Protein 5N7Z (pdb70)

Structure (mmCIF, N/CA/C/O backbone):
data_5N7Z
#
_entry.id   5N7Z
#
_cell.length_a   104.270
_cell.length_b   104.270
_cell.length_c   88.440
_cell.angle_alpha   90.00
_cell.angle_beta   90.00
_cell.angle_gamma   90.00
#
_symmetry.space_group_name_H-M   'P 43 21 2'
#
loop_
_entity.id
_entity.type
_entity.pdbx_description
1 polymer 'Lipopolysaccharide 1,6-galactosyltransferase'
2 water water
#
loop_
_atom_site.group_PDB
_atom_site.id
_atom_site.type_symbol
_atom_site.label_atom_id
_atom_site.label_alt_id
_atom_site.label_comp_id
_atom_site.label_asym_id
_atom_site.label_entity_id
_atom_site.label_seq_id
_atom_site.pdbx_PDB_ins_code
_atom_site.Cartn_x
_atom_site.Cartn_y
_atom_site.Cartn_z
_atom_site.occupancy
_atom_site.B_iso_or_equiv
_atom_site.auth_seq_id
_atom_site.auth_comp_id
_atom_site.auth_asym_id
_atom_site.auth_atom_id
_atom_site.pdbx_PDB_model_num
ATOM 1 N N . MET A 1 1 ? 104.002 132.140 118.401 1.00 56.50 1 MET A N 1
ATOM 2 C CA . MET A 1 1 ? 105.404 132.458 118.189 1.00 45.00 1 MET A CA 1
ATOM 3 C C . MET A 1 1 ? 106.181 131.172 118.410 1.00 44.87 1 MET A C 1
ATOM 4 O O . MET A 1 1 ? 105.591 130.196 118.906 1.00 41.72 1 MET A O 1
ATOM 6 N N . LYS A 1 2 ? 107.460 131.122 118.009 1.00 37.91 2 LYS A N 1
ATOM 7 C CA . LYS A 1 2 ? 108.127 132.125 117.154 1.00 37.57 2 LYS A CA 1
ATOM 8 C C . LYS A 1 2 ? 108.690 131.419 115.907 1.00 33.36 2 LYS A C 1
ATOM 9 O O . LYS A 1 2 ? 109.227 130.325 116.030 1.00 32.62 2 LYS A O 1
ATOM 15 N N . ILE A 1 3 ? 108.569 132.034 114.731 1.00 35.83 3 ILE A N 1
ATOM 16 C CA . ILE A 1 3 ? 108.935 131.400 113.462 1.00 34.09 3 ILE A CA 1
ATOM 17 C C . ILE A 1 3 ? 110.037 132.208 112.802 1.00 28.64 3 ILE A C 1
ATOM 18 O O . ILE A 1 3 ? 109.863 133.403 112.537 1.00 34.08 3 ILE A O 1
ATOM 23 N N . ALA A 1 4 ? 111.153 131.548 112.491 1.00 30.54 4 ALA A N 1
ATOM 24 C CA . ALA A 1 4 ? 112.233 132.161 111.726 1.00 28.47 4 ALA A CA 1
ATOM 25 C C . ALA A 1 4 ? 112.146 131.737 110.263 1.00 28.78 4 ALA A C 1
ATOM 26 O O . ALA A 1 4 ? 112.108 130.539 109.969 1.00 28.42 4 ALA A O 1
ATOM 28 N N . PHE A 1 5 ? 112.139 132.720 109.360 1.00 26.64 5 PHE A N 1
ATOM 29 C CA . PHE A 1 5 ? 112.175 132.504 107.915 1.00 31.56 5 PHE A CA 1
ATOM 30 C C . PHE A 1 5 ? 113.564 132.879 107.419 1.00 26.58 5 PHE A C 1
ATOM 31 O O . PHE A 1 5 ? 113.947 134.047 107.486 1.00 30.71 5 PHE A O 1
ATOM 39 N N . ILE A 1 6 ? 114.317 131.904 106.904 1.00 21.68 6 ILE A N 1
ATOM 40 C CA . ILE A 1 6 ? 115.719 132.139 106.592 1.00 25.73 6 ILE A CA 1
ATOM 41 C C . ILE A 1 6 ? 116.008 131.735 105.155 1.00 25.60 6 ILE A C 1
ATOM 42 O O . ILE A 1 6 ? 115.357 130.846 104.599 1.00 24.37 6 ILE A O 1
ATOM 47 N N . GLY A 1 7 ? 117.011 132.375 104.563 1.00 25.20 7 GLY A N 1
ATOM 48 C CA . GLY A 1 7 ? 117.365 132.082 103.183 1.00 28.26 7 GLY A CA 1
ATOM 49 C C . GLY A 1 7 ? 118.544 132.916 102.732 1.00 29.73 7 GLY A C 1
ATOM 50 O O . GLY A 1 7 ? 118.939 133.889 103.387 1.00 31.01 7 GLY A O 1
ATOM 51 N N . GLU A 1 8 ? 119.115 132.507 101.597 1.00 28.53 8 GLU A N 1
ATOM 52 C CA . GLU A 1 8 ? 120.135 133.318 100.947 1.00 32.76 8 GLU A CA 1
ATOM 53 C C . GLU A 1 8 ? 119.530 134.642 100.485 1.00 33.83 8 GLU A C 1
ATOM 54 O O . GLU A 1 8 ? 118.324 134.754 100.246 1.00 32.47 8 GLU A O 1
ATOM 60 N N . ALA A 1 9 ? 120.388 135.653 100.358 1.00 31.63 9 ALA A N 1
ATOM 61 C CA . ALA A 1 9 ? 119.928 136.973 99.944 1.00 39.51 9 ALA A CA 1
ATOM 62 C C . ALA A 1 9 ? 119.291 136.909 98.561 1.00 34.60 9 ALA A C 1
ATOM 63 O O . ALA A 1 9 ? 119.775 136.208 97.667 1.00 37.32 9 ALA A O 1
ATOM 65 N N . VAL A 1 10 ? 118.196 137.647 98.394 1.00 39.06 10 VAL A N 1
ATOM 66 C CA . VAL A 1 10 ? 117.432 137.674 97.153 1.00 42.82 10 VAL A CA 1
ATOM 67 C C . VAL A 1 10 ? 117.458 139.097 96.595 1.00 44.57 10 VAL A C 1
ATOM 68 O O . VAL A 1 10 ? 117.886 140.040 97.259 1.00 42.76 10 VAL A O 1
ATOM 72 N N . SER A 1 11 ? 116.971 139.241 95.358 1.00 43.55 11 SER A N 1
ATOM 73 C CA . SER A 1 11 ? 116.954 140.552 94.710 1.00 47.15 11 SER A CA 1
ATOM 74 C C . SER A 1 11 ? 116.152 141.559 95.524 1.00 47.24 11 SER A C 1
ATOM 75 O O . SER A 1 11 ? 116.585 142.699 95.732 1.00 50.43 11 SER A O 1
ATOM 78 N N . GLY A 1 12 ? 114.976 141.157 95.989 1.00 47.66 12 GLY A N 1
ATOM 79 C CA . GLY A 1 12 ? 114.075 142.038 96.695 1.00 49.37 12 GLY A CA 1
ATOM 80 C C . GLY A 1 12 ? 112.830 142.407 95.921 1.00 50.97 12 GLY A C 1
ATOM 81 O O . GLY A 1 12 ? 111.889 142.933 96.529 1.00 49.84 12 GLY A O 1
ATOM 82 N N . PHE A 1 13 ? 112.788 142.157 94.606 1.00 51.21 13 PHE A N 1
ATOM 83 C CA . PHE A 1 13 ? 111.603 142.413 93.774 1.00 54.38 13 PHE A CA 1
ATOM 84 C C . PHE A 1 13 ? 111.206 141.136 93.026 1.00 54.62 13 PHE A C 1
ATOM 85 O O . PHE A 1 13 ? 111.148 141.103 91.799 1.00 57.26 13 PHE A O 1
ATOM 93 N N . GLY A 1 14 ? 110.931 140.063 93.767 1.00 54.82 14 GLY A N 1
ATOM 94 C CA . GLY A 1 14 ? 110.494 138.820 93.177 1.00 51.10 14 GLY A CA 1
ATOM 95 C C . GLY A 1 14 ? 109.061 138.493 93.570 1.00 45.28 14 GLY A C 1
ATOM 96 O O . GLY A 1 14 ? 108.468 139.125 94.454 1.00 48.08 14 GLY A O 1
ATOM 97 N N . GLY A 1 15 ? 108.499 137.499 92.883 1.00 44.57 15 GLY A N 1
ATOM 98 C CA . GLY A 1 15 ? 107.256 136.922 93.354 1.00 43.86 15 GLY A CA 1
ATOM 99 C C . GLY A 1 15 ? 107.430 136.263 94.707 1.00 42.90 15 GLY A C 1
ATOM 100 O O . GLY A 1 15 ? 106.564 136.366 95.583 1.00 39.69 15 GLY A O 1
ATOM 101 N N . MET A 1 16 ? 108.578 135.610 94.907 1.00 39.68 16 MET A N 1
ATOM 102 C CA . MET A 1 16 ? 108.860 134.936 96.168 1.00 38.23 16 MET A CA 1
ATOM 103 C C . MET A 1 16 ? 108.811 135.907 97.340 1.00 35.01 16 MET A C 1
ATOM 104 O O . MET A 1 16 ? 108.167 135.638 98.360 1.00 36.41 16 MET A O 1
ATOM 109 N N . GLU A 1 17 ? 109.481 137.054 97.203 1.00 40.28 17 GLU A N 1
ATOM 110 C CA . GLU A 1 17 ? 109.441 138.079 98.244 1.00 40.53 17 GLU A CA 1
ATOM 111 C C . GLU A 1 17 ? 108.011 138.472 98.587 1.00 38.62 17 GLU A C 1
ATOM 112 O O . GLU A 1 17 ? 107.675 138.656 99.763 1.00 40.09 17 GLU A O 1
ATOM 118 N N . THR A 1 18 ? 107.146 138.576 97.573 1.00 41.90 18 THR A N 1
ATOM 119 C CA . THR A 1 18 ? 105.754 138.949 97.809 1.00 39.07 18 THR A CA 1
ATOM 120 C C . THR A 1 18 ? 105.047 137.936 98.703 1.00 41.98 18 THR A C 1
ATOM 121 O O . THR A 1 18 ? 104.409 138.310 99.694 1.00 43.63 18 THR A O 1
ATOM 125 N N . VAL A 1 19 ? 105.145 136.643 98.365 1.00 37.18 19 VAL A N 1
ATOM 126 C CA . VAL A 1 19 ? 104.511 135.610 99.182 1.00 36.05 19 VAL A CA 1
ATOM 127 C C . VAL A 1 19 ? 105.077 135.609 100.600 1.00 36.14 19 VAL A C 1
ATOM 128 O O . VAL A 1 19 ? 104.331 135.483 101.580 1.00 36.93 19 VAL A O 1
ATOM 132 N N . ILE A 1 20 ? 106.400 135.728 100.736 1.00 36.40 20 ILE A N 1
ATOM 133 C CA . ILE A 1 20 ? 107.009 135.638 102.063 1.00 37.78 20 ILE A CA 1
ATOM 134 C C . ILE A 1 20 ? 106.508 136.767 102.962 1.00 36.27 20 ILE A C 1
ATOM 135 O O . ILE A 1 20 ? 105.994 136.523 104.061 1.00 39.09 20 ILE A O 1
ATOM 140 N N . SER A 1 21 ? 106.641 138.018 102.507 1.00 39.68 21 SER A N 1
ATOM 141 C CA . SER A 1 21 ? 106.159 139.139 103.317 1.00 42.48 21 SER A CA 1
ATOM 142 C C . SER A 1 21 ? 104.677 138.990 103.632 1.00 43.74 21 SER A C 1
ATOM 143 O O . SER A 1 21 ? 104.253 139.202 104.775 1.00 45.71 21 SER A O 1
ATOM 146 N N . ASN A 1 22 ? 103.877 138.585 102.641 1.00 44.83 22 ASN A N 1
ATOM 147 C CA . ASN A 1 22 ? 102.453 138.389 102.887 1.00 42.58 22 ASN A CA 1
ATOM 148 C C . ASN A 1 22 ? 102.222 137.316 103.939 1.00 41.03 22 ASN A C 1
ATOM 149 O O . ASN A 1 22 ? 101.450 137.519 104.877 1.00 42.11 22 ASN A O 1
ATOM 154 N N . VAL A 1 23 ? 102.912 136.178 103.824 1.00 38.85 23 VAL A N 1
ATOM 155 C CA . VAL A 1 23 ? 102.713 135.093 104.787 1.00 39.57 23 VAL A CA 1
ATOM 156 C C . VAL A 1 23 ? 103.109 135.538 106.196 1.00 43.28 23 VAL A C 1
ATOM 157 O O . VAL A 1 23 ? 102.446 135.190 107.185 1.00 42.25 23 VAL A O 1
ATOM 161 N N . ILE A 1 24 ? 104.185 136.320 106.314 1.00 42.76 24 ILE A N 1
ATOM 162 C CA . ILE A 1 24 ? 104.635 136.736 107.641 1.00 42.04 24 ILE A CA 1
ATOM 163 C C . ILE A 1 24 ? 103.596 137.649 108.291 1.00 45.92 24 ILE A C 1
ATOM 164 O O . ILE A 1 24 ? 103.169 137.416 109.428 1.00 45.25 24 ILE A O 1
ATOM 169 N N . HIS A 1 25 ? 103.129 138.662 107.556 1.00 46.99 25 HIS A N 1
ATOM 170 C CA . HIS A 1 25 ? 102.171 139.609 108.124 1.00 47.52 25 HIS A CA 1
ATOM 171 C C . HIS A 1 25 ? 100.910 138.914 108.631 1.00 49.31 25 HIS A C 1
ATOM 172 O O . HIS A 1 25 ? 100.452 139.199 109.743 1.00 51.88 25 HIS A O 1
ATOM 179 N N . THR A 1 26 ? 100.340 137.983 107.857 1.00 47.06 26 THR A N 1
ATOM 180 C CA . THR A 1 26 ? 99.125 137.339 108.349 1.00 46.68 26 THR A CA 1
ATOM 181 C C . THR A 1 26 ? 99.406 136.302 109.430 1.00 50.37 26 THR A C 1
ATOM 182 O O . THR A 1 26 ? 98.495 135.968 110.197 1.00 52.69 26 THR A O 1
ATOM 186 N N . PHE A 1 27 ? 100.636 135.785 109.516 1.00 48.53 27 PHE A N 1
ATOM 187 C CA . PHE A 1 27 ? 101.047 135.098 110.738 1.00 50.97 27 PHE A CA 1
ATOM 188 C C . PHE A 1 27 ? 101.091 136.076 111.906 1.00 52.95 27 PHE A C 1
ATOM 189 O O . PHE A 1 27 ? 100.641 135.755 113.014 1.00 54.74 27 PHE A O 1
ATOM 197 N N . GLU A 1 28 ? 101.615 137.285 111.663 1.00 52.65 28 GLU A N 1
ATOM 198 C CA . GLU A 1 28 ? 101.781 138.278 112.718 1.00 57.16 28 GLU A CA 1
ATOM 199 C C . GLU A 1 28 ? 100.453 138.789 113.265 1.00 61.50 28 GLU A C 1
ATOM 200 O O . GLU A 1 28 ? 100.433 139.383 114.347 1.00 65.22 28 GLU A O 1
ATOM 206 N N . ASN A 1 29 ? 99.351 138.584 112.550 1.00 60.69 29 ASN A N 1
ATOM 207 C CA . ASN A 1 29 ? 98.044 139.018 113.018 1.00 58.84 29 ASN A CA 1
ATOM 208 C C . ASN A 1 29 ? 97.120 137.846 113.311 1.00 59.40 29 ASN A C 1
ATOM 209 O O . ASN A 1 29 ? 95.958 138.062 113.657 1.00 62.69 29 ASN A O 1
ATOM 214 N N . SER A 1 30 ? 97.623 136.613 113.212 1.00 61.00 30 SER A N 1
ATOM 215 C CA . SER A 1 30 ? 96.842 135.398 113.420 1.00 64.93 30 SER A CA 1
ATOM 216 C C . SER A 1 30 ? 96.383 135.283 114.868 1.00 68.26 30 SER A C 1
ATOM 217 O O . SER A 1 30 ? 95.241 135.619 115.194 1.00 68.98 30 SER A O 1
ATOM 220 N N . SER A 1 31 ? 97.267 134.810 115.747 1.00 70.44 31 SER A N 1
ATOM 221 C CA . SER A 1 31 ? 97.039 134.812 117.188 1.00 71.49 31 SER A CA 1
ATOM 222 C C . SER A 1 31 ? 97.235 136.260 117.654 1.00 76.44 31 SER A C 1
ATOM 223 O O . SER A 1 31 ? 97.152 137.161 116.806 1.00 74.22 31 SER A O 1
ATOM 226 N N . PRO A 1 32 ? 97.468 136.572 118.953 1.00 81.81 32 PRO A N 1
ATOM 227 C CA . PRO A 1 32 ? 97.833 137.968 119.268 1.00 82.62 32 PRO A CA 1
ATOM 228 C C . PRO A 1 32 ? 98.996 138.483 118.427 1.00 81.99 32 PRO A C 1
ATOM 229 O O . PRO A 1 32 ? 98.973 139.653 118.015 1.00 81.55 32 PRO A O 1
ATOM 233 N N . LYS A 1 33 ? 99.996 137.640 118.134 1.00 77.41 33 LYS A N 1
ATOM 234 C CA . LYS A 1 33 ? 100.945 138.005 117.089 1.00 69.44 33 LYS A CA 1
ATOM 235 C C . LYS A 1 33 ? 101.615 136.809 116.416 1.00 68.21 33 LYS A C 1
ATOM 236 O O . LYS A 1 33 ? 101.865 136.882 115.215 1.00 69.76 33 LYS A O 1
ATOM 242 N N . ILE A 1 34 ? 101.884 135.711 117.137 1.00 65.71 34 ILE A N 1
ATOM 243 C CA . ILE A 1 34 ? 102.755 134.623 116.663 1.00 62.44 34 ILE A CA 1
ATOM 244 C C . ILE A 1 34 ? 103.935 135.200 115.870 1.00 56.73 34 ILE A C 1
ATOM 245 O O . ILE A 1 34 ? 103.838 135.482 114.667 1.00 53.99 34 ILE A O 1
ATOM 250 N N . ASN A 1 35 ? 105.067 135.377 116.544 1.00 51.69 35 ASN A N 1
ATOM 251 C CA . ASN A 1 35 ? 106.083 136.298 116.067 1.00 51.11 35 ASN A CA 1
ATOM 252 C C . ASN A 1 35 ? 106.935 135.690 114.961 1.00 44.05 35 ASN A C 1
ATOM 253 O O . ASN A 1 35 ? 107.221 134.491 114.947 1.00 42.28 35 ASN A O 1
ATOM 258 N N . CYS A 1 36 ? 107.331 136.547 114.022 1.00 42.48 36 CYS A N 1
ATOM 259 C CA . CYS A 1 36 ? 108.085 136.139 112.849 1.00 44.02 36 CYS A CA 1
ATOM 260 C C . CYS A 1 36 ? 109.316 137.016 112.718 1.00 42.24 36 CYS A C 1
ATOM 261 O O . CYS A 1 36 ? 109.255 138.224 112.962 1.00 43.95 36 CYS A O 1
ATOM 264 N N . GLU A 1 37 ? 110.431 136.393 112.340 1.00 40.74 37 GLU A N 1
ATOM 265 C CA . GLU A 1 37 ? 111.689 137.078 112.084 1.00 39.60 37 GLU A CA 1
ATOM 266 C C . GLU A 1 37 ? 112.355 136.421 110.890 1.00 35.98 37 GLU A C 1
ATOM 267 O O . GLU A 1 37 ? 112.065 135.271 110.556 1.00 36.84 37 GLU A O 1
ATOM 273 N N . MET A 1 38 ? 113.257 137.155 110.252 1.00 34.35 38 MET A N 1
ATOM 274 C CA . MET A 1 38 ? 113.976 136.632 109.104 1.00 38.04 38 MET A CA 1
ATOM 275 C C . MET A 1 38 ? 115.481 136.748 109.310 1.00 38.52 38 MET A C 1
ATOM 276 O O . MET A 1 38 ? 115.960 137.605 110.055 1.00 37.59 38 MET A O 1
ATOM 281 N N . PHE A 1 39 ? 116.221 135.871 108.635 1.00 32.59 39 PHE A N 1
ATOM 282 C CA . PHE A 1 39 ? 117.678 135.877 108.679 1.00 32.08 39 PHE A CA 1
ATOM 283 C C . PHE A 1 39 ? 118.191 135.557 107.283 1.00 34.51 39 PHE A C 1
ATOM 284 O O . PHE A 1 39 ? 117.764 134.569 106.679 1.00 31.70 39 PHE A O 1
ATOM 292 N N . PHE A 1 40 ? 119.093 136.388 106.767 1.00 32.81 40 PHE A N 1
ATOM 293 C CA . PHE A 1 40 ? 119.614 136.228 105.417 1.00 30.41 40 PHE A CA 1
ATOM 294 C C . PHE A 1 40 ? 121.109 135.923 105.424 1.00 35.86 40 PHE A C 1
ATOM 295 O O . PHE A 1 40 ? 121.866 136.460 106.243 1.00 34.47 40 PHE A O 1
ATOM 303 N N . PHE A 1 41 ? 121.523 135.058 104.502 1.00 30.77 41 PHE A N 1
ATOM 304 C CA . PHE A 1 41 ? 122.925 134.753 104.261 1.00 32.41 41 PHE A CA 1
ATOM 305 C C . PHE A 1 41 ? 123.322 135.475 102.983 1.00 34.39 41 PHE A C 1
ATOM 306 O O . PHE A 1 41 ? 122.741 135.221 101.927 1.00 34.52 41 PHE A O 1
ATOM 314 N N . CYS A 1 42 ? 124.285 136.392 103.081 1.00 35.22 42 CYS A N 1
ATOM 315 C CA . CYS A 1 42 ? 124.541 137.329 101.996 1.00 39.81 42 CYS A CA 1
ATOM 316 C C . CYS A 1 42 ? 126.017 137.401 101.641 1.00 40.12 42 CYS A C 1
ATOM 317 O O . CYS A 1 42 ? 126.892 137.289 102.505 1.00 38.37 42 CYS A O 1
ATOM 320 N N . ARG A 1 43 ? 126.266 137.630 100.357 1.00 40.01 43 ARG A N 1
ATOM 321 C CA . ARG A 1 43 ? 127.581 137.926 99.819 1.00 43.03 43 ARG A CA 1
ATOM 322 C C . ARG A 1 43 ? 127.871 139.419 99.740 1.00 47.86 43 ARG A C 1
ATOM 323 O O . ARG A 1 43 ? 129.044 139.807 99.663 1.00 47.13 43 ARG A O 1
ATOM 331 N N . ASN A 1 44 ? 126.832 140.247 99.749 1.00 48.55 44 ASN A N 1
ATOM 332 C CA . ASN A 1 44 ? 126.901 141.700 99.611 1.00 47.80 44 ASN A CA 1
ATOM 333 C C . ASN A 1 44 ? 125.644 142.266 100.264 1.00 50.26 44 ASN A C 1
ATOM 334 O O . ASN A 1 44 ? 124.895 141.535 100.919 1.00 49.95 44 ASN A O 1
ATOM 339 N N . ASP A 1 45 ? 125.382 143.561 100.070 1.00 51.68 45 ASP A N 1
ATOM 340 C CA . ASP A 1 45 ? 124.145 144.157 100.567 1.00 52.13 45 ASP A CA 1
ATOM 341 C C . ASP A 1 45 ? 123.235 144.623 99.432 1.00 53.73 45 ASP A C 1
ATOM 342 O O . ASP A 1 45 ? 122.402 145.510 99.641 1.00 53.76 45 ASP A O 1
ATOM 347 N N . LYS A 1 46 ? 123.353 144.019 98.244 1.00 53.32 46 LYS A N 1
ATOM 348 C CA . LYS A 1 46 ? 122.619 144.455 97.056 1.00 55.53 46 LYS A CA 1
ATOM 349 C C . LYS A 1 46 ? 121.114 144.218 97.147 1.00 57.46 46 LYS A C 1
ATOM 350 O O . LYS A 1 46 ? 120.385 144.631 96.236 1.00 59.99 46 LYS A O 1
ATOM 356 N N . MET A 1 47 ? 120.628 143.571 98.203 1.00 54.33 47 MET A N 1
ATOM 357 C CA . MET A 1 47 ? 119.216 143.232 98.304 1.00 52.70 47 MET A CA 1
ATOM 358 C C . MET A 1 47 ? 118.396 144.457 98.689 1.00 52.47 47 MET A C 1
ATOM 359 O O . MET A 1 47 ? 118.719 145.158 99.653 1.00 54.45 47 MET A O 1
ATOM 364 N N . ASP A 1 48 ? 117.332 144.709 97.934 1.00 52.77 48 ASP A N 1
ATOM 365 C CA . ASP A 1 48 ? 116.422 145.791 98.272 1.00 51.18 48 ASP A CA 1
ATOM 366 C C . ASP A 1 48 ? 115.629 145.446 99.525 1.00 51.18 48 ASP A C 1
ATOM 367 O O . ASP A 1 48 ? 115.155 144.318 99.687 1.00 53.29 48 ASP A O 1
ATOM 372 N N . LYS A 1 49 ? 115.469 146.432 100.409 1.00 50.39 49 LYS A N 1
ATOM 373 C CA . LYS A 1 49 ? 114.821 146.220 101.698 1.00 53.62 49 LYS A CA 1
ATOM 374 C C . LYS A 1 49 ? 113.370 146.671 101.729 1.00 52.46 49 LYS A C 1
ATOM 375 O O . LYS A 1 49 ? 112.725 146.540 102.777 1.00 50.68 49 LYS A O 1
ATOM 381 N N . ALA A 1 50 ? 112.838 147.199 100.623 1.00 51.94 50 ALA A N 1
ATOM 382 C CA . ALA A 1 50 ? 111.478 147.728 100.656 1.00 53.05 50 ALA A CA 1
ATOM 383 C C . ALA A 1 50 ? 110.509 146.676 101.167 1.00 53.87 50 ALA A C 1
ATOM 384 O O . ALA A 1 50 ? 109.714 146.932 102.081 1.00 55.26 50 ALA A O 1
ATOM 386 N N . TRP A 1 51 ? 110.611 145.462 100.623 1.00 52.27 51 TRP A N 1
ATOM 387 C CA . TRP A 1 51 ? 109.655 144.411 100.939 1.00 52.69 51 TRP A CA 1
ATOM 388 C C . TRP A 1 51 ? 109.713 143.996 102.401 1.00 51.96 51 TRP A C 1
ATOM 389 O O . TRP A 1 51 ? 108.736 143.441 102.916 1.00 54.89 51 TRP A O 1
ATOM 400 N N . LEU A 1 52 ? 110.820 144.267 103.092 1.00 53.42 52 LEU A N 1
ATOM 401 C CA . LEU A 1 52 ? 110.927 143.951 104.511 1.00 56.99 52 LEU A CA 1
ATOM 402 C C . LEU A 1 52 ? 110.471 145.094 105.402 1.00 57.12 52 LEU A C 1
ATOM 403 O O . LEU A 1 52 ? 110.939 145.198 106.545 1.00 54.80 52 LEU A O 1
ATOM 408 N N . LYS A 1 53 ? 109.566 145.944 104.903 1.00 59.24 53 LYS A N 1
ATOM 409 C CA . LYS A 1 53 ? 109.051 147.114 105.610 1.00 57.09 53 LYS A CA 1
ATOM 410 C C . LYS A 1 53 ? 108.838 146.856 107.098 1.00 57.51 53 LYS A C 1
ATOM 411 O O . LYS A 1 53 ? 109.656 147.268 107.927 1.00 59.64 53 LYS A O 1
ATOM 413 N N . GLU A 1 54 ? 107.753 146.169 107.452 1.00 54.34 54 GLU A N 1
ATOM 414 C CA . GLU A 1 54 ? 107.462 145.857 108.845 1.00 53.92 54 GLU A CA 1
ATOM 415 C C . GLU A 1 54 ? 108.024 144.506 109.279 1.00 55.07 54 GLU A C 1
ATOM 416 O O . GLU A 1 54 ? 107.416 143.834 110.126 1.00 52.96 54 GLU A O 1
ATOM 418 N N . ILE A 1 55 ? 109.171 144.091 108.737 1.00 53.87 55 ILE A N 1
ATOM 419 C CA . ILE A 1 55 ? 109.730 142.761 108.984 1.00 52.10 55 ILE A CA 1
ATOM 420 C C . ILE A 1 55 ? 111.058 142.904 109.722 1.00 46.48 55 ILE A C 1
ATOM 421 O O . ILE A 1 55 ? 111.983 143.558 109.222 1.00 47.08 55 ILE A O 1
ATOM 426 N N . LYS A 1 56 ? 111.162 142.260 110.887 1.00 42.73 56 LYS A N 1
ATOM 427 C CA . LYS A 1 56 ? 112.412 142.199 111.644 1.00 46.08 56 LYS A CA 1
ATOM 428 C C . LYS A 1 56 ? 113.354 141.183 111.004 1.00 46.02 56 LYS A C 1
ATOM 429 O O . LYS A 1 56 ? 112.993 140.008 110.862 1.00 46.61 56 LYS A O 1
ATOM 431 N N . TYR A 1 57 ? 114.562 141.615 110.638 1.00 47.18 57 TYR A N 1
ATOM 432 C CA . TYR A 1 57 ? 115.528 140.711 110.025 1.00 45.42 57 TYR A CA 1
ATOM 433 C C . TYR A 1 57 ? 116.951 141.015 110.488 1.00 49.61 57 TYR A C 1
ATOM 434 O O . TYR A 1 57 ? 117.262 142.116 110.955 1.00 48.65 57 TYR A O 1
ATOM 443 N N . ALA A 1 58 ? 117.810 139.997 110.362 1.00 44.07 58 ALA A N 1
ATOM 444 C CA . ALA A 1 58 ? 119.250 140.097 110.571 1.00 43.24 58 ALA A CA 1
ATOM 445 C C . ALA A 1 58 ? 119.954 139.387 109.421 1.00 42.71 58 ALA A C 1
ATOM 446 O O . ALA A 1 58 ? 119.336 138.620 108.680 1.00 39.97 58 ALA A O 1
ATOM 448 N N . GLN A 1 59 ? 121.253 139.646 109.265 1.00 42.08 59 GLN A N 1
ATOM 449 C CA . GLN A 1 59 ? 121.981 139.163 108.096 1.00 40.09 59 GLN A CA 1
ATOM 450 C C . GLN A 1 59 ? 123.357 138.636 108.492 1.00 43.53 59 GLN A C 1
ATOM 451 O O . GLN A 1 59 ? 123.934 139.057 109.499 1.00 39.34 59 GLN A O 1
ATOM 457 N N . SER A 1 60 ? 123.886 137.723 107.669 1.00 39.76 60 SER A N 1
ATOM 458 C CA . SER A 1 60 ? 125.227 137.169 107.827 1.00 36.90 60 SER A CA 1
ATOM 459 C C . SER A 1 60 ? 126.019 137.436 106.550 1.00 40.88 60 SER A C 1
ATOM 460 O O . SER A 1 60 ? 125.589 137.047 105.462 1.00 41.33 60 SER A O 1
ATOM 463 N N . PHE A 1 61 ? 127.168 138.097 106.678 1.00 37.88 61 PHE A N 1
ATOM 464 C CA . PHE A 1 61 ? 128.147 138.265 105.591 1.00 44.07 61 PHE A CA 1
ATOM 465 C C . PHE A 1 61 ? 129.492 137.935 106.213 1.00 46.10 61 PHE A C 1
ATOM 466 O O . PHE A 1 61 ? 129.556 137.908 107.457 1.00 48.71 61 PHE A O 1
ATOM 474 N N . SER A 1 62 ? 130.604 137.699 105.499 1.00 50.08 62 SER A N 1
ATOM 475 C CA . SER A 1 62 ? 130.935 136.714 104.425 1.00 46.21 62 SER A CA 1
ATOM 476 C C . SER A 1 62 ? 130.832 136.910 102.905 1.00 45.33 62 SER A C 1
ATOM 477 O O . SER A 1 62 ? 129.844 136.566 10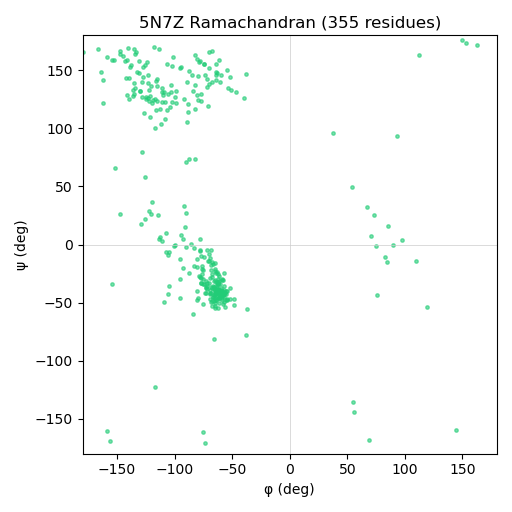2.256 1.00 46.65 62 SER A O 1
ATOM 480 N N . ASN A 1 63 ? 131.983 137.326 102.358 1.00 44.75 63 ASN A N 1
ATOM 481 C CA . ASN A 1 63 ? 132.307 137.207 100.942 1.00 44.44 63 ASN A CA 1
ATOM 482 C C . ASN A 1 63 ? 133.638 136.480 100.735 1.00 45.59 63 ASN A C 1
ATOM 483 O O . ASN A 1 63 ? 134.284 136.652 99.695 1.00 44.61 63 ASN A O 1
ATOM 488 N N . ILE A 1 64 ? 134.083 135.690 101.719 1.00 39.28 64 ILE A N 1
ATOM 489 C CA . ILE A 1 64 ? 135.253 134.847 101.506 1.00 39.87 64 ILE A CA 1
ATOM 490 C C . ILE A 1 64 ? 135.037 134.043 100.235 1.00 39.88 64 ILE A C 1
ATOM 491 O O . ILE A 1 64 ? 133.910 133.651 99.922 1.00 42.08 64 ILE A O 1
ATOM 496 N N . LYS A 1 65 ? 136.109 133.810 99.480 1.00 40.63 65 LYS A N 1
ATOM 497 C CA . LYS A 1 65 ? 135.952 133.227 98.155 1.00 37.59 65 LYS A CA 1
ATOM 498 C C . LYS A 1 65 ? 135.928 131.708 98.154 1.00 39.92 65 LYS A C 1
ATOM 499 O O . LYS A 1 65 ? 135.360 131.118 97.228 1.00 43.48 65 LYS A O 1
ATOM 505 N N . LEU A 1 66 ? 136.520 131.057 99.146 1.00 35.66 66 LEU A N 1
ATOM 506 C CA . LEU A 1 66 ? 136.371 129.614 99.267 1.00 37.28 66 LEU A CA 1
ATOM 507 C C . LEU A 1 66 ? 135.019 129.338 99.909 1.00 36.09 66 LEU A C 1
ATOM 508 O O . LEU A 1 66 ? 134.721 129.877 100.981 1.00 30.05 66 LEU A O 1
ATOM 513 N N . SER A 1 67 ? 134.183 128.539 99.241 1.00 32.15 67 SER A N 1
ATOM 514 C CA . SER A 1 67 ? 132.824 128.382 99.746 1.00 32.50 67 SER A CA 1
ATOM 515 C C . SER A 1 67 ? 132.799 127.599 101.052 1.00 28.86 67 SER A C 1
ATOM 516 O O . SER A 1 67 ? 131.909 127.822 101.883 1.00 28.34 67 SER A O 1
ATOM 519 N N . PHE A 1 68 ? 133.761 126.694 101.265 1.00 28.37 68 PHE A N 1
ATOM 520 C CA . PHE A 1 68 ? 133.838 126.015 102.554 1.00 29.61 68 PHE A CA 1
ATOM 521 C C . PHE A 1 68 ? 133.932 127.017 103.703 1.00 28.21 68 PHE A C 1
ATOM 522 O O . PHE A 1 68 ? 133.276 126.849 104.738 1.00 25.02 68 PHE A O 1
ATOM 530 N N . LEU A 1 69 ? 134.742 128.065 103.535 1.00 24.11 69 LEU A N 1
ATOM 531 C CA . LEU A 1 69 ? 134.898 129.046 104.602 1.00 27.08 69 LEU A CA 1
ATOM 532 C C . LEU A 1 69 ? 133.661 129.927 104.736 1.00 27.77 69 LEU A C 1
ATOM 533 O O . LEU A 1 69 ? 133.285 130.307 105.850 1.00 23.94 69 LEU A O 1
ATOM 538 N N . ARG A 1 70 ? 133.022 130.274 103.610 1.00 27.28 70 ARG A N 1
ATOM 539 C CA . ARG A 1 70 ? 131.826 131.112 103.665 1.00 28.31 70 ARG A CA 1
ATOM 540 C C . ARG A 1 70 ? 130.681 130.395 104.377 1.00 26.84 70 ARG A C 1
ATOM 541 O O . ARG A 1 70 ? 129.981 130.993 105.208 1.00 26.23 70 ARG A O 1
ATOM 549 N N . ARG A 1 71 ? 130.482 129.114 104.073 1.00 24.59 71 ARG A N 1
ATOM 550 C CA . ARG A 1 71 ? 129.448 128.344 104.759 1.00 22.98 71 ARG A CA 1
ATOM 551 C C . ARG A 1 71 ? 129.750 128.226 106.245 1.00 25.85 71 ARG A C 1
ATOM 552 O O . ARG A 1 71 ? 128.840 128.288 107.079 1.00 23.74 71 ARG A O 1
ATOM 560 N N . ALA A 1 72 ? 131.027 128.051 106.599 1.00 25.66 72 ALA A N 1
ATOM 561 C CA . ALA A 1 72 ? 131.386 127.975 108.012 1.00 24.05 72 ALA A CA 1
ATOM 562 C C . ALA A 1 72 ? 131.030 129.268 108.741 1.00 22.80 72 ALA A C 1
ATOM 563 O O . ALA A 1 72 ? 130.526 129.241 109.874 1.00 23.09 72 ALA A O 1
ATOM 565 N N . LYS A 1 73 ? 131.264 130.412 108.101 1.00 21.96 73 LYS A N 1
ATOM 566 C CA . LYS A 1 73 ? 130.909 131.680 108.732 1.00 23.54 73 LYS A CA 1
ATOM 567 C C . LYS A 1 73 ? 129.396 131.834 108.847 1.00 27.06 73 LYS A C 1
ATOM 568 O O . LYS A 1 73 ? 128.887 132.283 109.883 1.00 25.63 73 LYS A O 1
ATOM 574 N N . HIS A 1 74 ? 128.657 131.450 107.799 1.00 24.59 74 HIS A N 1
ATOM 575 C CA . HIS A 1 74 ? 127.199 131.494 107.872 1.00 25.04 74 HIS A CA 1
ATOM 576 C C . HIS A 1 74 ? 126.654 130.611 108.990 1.00 22.92 74 HIS A C 1
ATOM 577 O O . HIS A 1 74 ? 125.737 131.017 109.714 1.00 27.31 74 HIS A O 1
ATOM 584 N N . VAL A 1 75 ? 127.173 129.388 109.134 1.00 21.90 75 VAL A N 1
ATOM 585 C CA . VAL A 1 75 ? 126.664 128.511 110.182 1.00 22.43 75 VAL A CA 1
ATOM 586 C C . VAL A 1 75 ? 126.939 129.115 111.548 1.00 24.16 75 VAL A C 1
ATOM 587 O O . VAL A 1 75 ? 126.093 129.057 112.455 1.00 24.79 75 VAL A O 1
ATOM 591 N N . TYR A 1 76 ? 128.114 129.726 111.711 1.00 23.78 76 TYR A N 1
ATOM 592 C CA . TYR A 1 76 ? 128.440 130.350 112.990 1.00 23.96 76 TYR A CA 1
ATOM 593 C C . TYR A 1 76 ? 127.499 131.515 113.283 1.00 23.38 76 T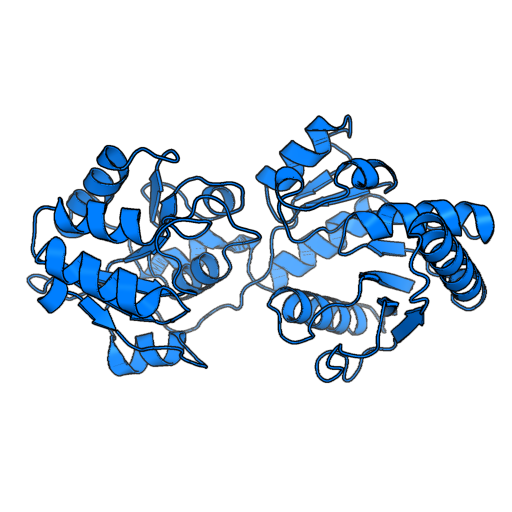YR A C 1
ATOM 594 O O . TYR A 1 76 ? 126.879 131.574 114.350 1.00 26.32 76 TYR A O 1
ATOM 603 N N . ASN A 1 77 ? 127.401 132.466 112.351 1.00 24.68 77 ASN A N 1
ATOM 604 C CA . ASN A 1 77 ? 126.559 133.642 112.560 1.00 26.48 77 ASN A CA 1
ATOM 605 C C . ASN A 1 77 ? 125.113 133.255 112.861 1.00 30.11 77 ASN A C 1
ATOM 606 O O . ASN A 1 77 ? 124.474 133.838 113.747 1.00 26.06 77 ASN A O 1
ATOM 611 N N . PHE A 1 78 ? 124.580 132.263 112.146 1.00 26.39 78 PHE A N 1
ATOM 612 C CA . PHE A 1 78 ? 123.201 131.856 112.404 1.00 26.80 78 PHE A CA 1
ATOM 613 C C . PHE A 1 78 ? 123.084 131.109 113.732 1.00 30.52 78 PHE A C 1
ATOM 614 O O . PHE A 1 78 ? 122.076 131.261 114.438 1.00 28.40 78 PHE A O 1
ATOM 622 N N . SER A 1 79 ? 124.120 130.342 114.116 1.00 27.77 79 SER A N 1
ATOM 623 C CA . SER A 1 79 ? 124.141 129.723 115.441 1.00 25.23 79 SER A CA 1
ATOM 624 C C . SER A 1 79 ? 124.040 130.772 116.553 1.00 27.37 79 SER A C 1
ATOM 625 O O . SER A 1 79 ? 123.331 130.569 117.548 1.00 30.18 79 SER A O 1
ATOM 628 N N . GLN A 1 80 ? 124.769 131.884 116.417 1.00 31.11 80 GLN A N 1
ATOM 629 C CA . GLN A 1 80 ? 124.699 132.936 117.433 1.00 32.38 80 GLN A CA 1
ATOM 630 C C . GLN A 1 80 ? 123.319 133.574 117.464 1.00 36.24 80 GLN A C 1
ATOM 631 O O . GLN A 1 80 ? 122.768 133.825 118.542 1.00 38.33 80 GLN A O 1
ATOM 637 N N . TRP A 1 81 ? 122.753 133.849 116.288 1.00 33.34 81 TRP A N 1
ATOM 638 C CA . TRP A 1 81 ? 121.398 134.385 116.210 1.00 33.24 81 TRP A CA 1
ATOM 639 C C . TRP A 1 81 ? 120.403 133.463 116.897 1.00 33.42 81 TRP A C 1
ATOM 640 O O . TRP A 1 81 ? 119.512 133.930 117.614 1.00 34.28 81 TRP A O 1
ATOM 651 N N . LEU A 1 82 ? 120.552 132.146 116.717 1.00 29.93 82 LEU A N 1
ATOM 652 C CA . LEU A 1 82 ? 119.626 131.218 117.353 1.00 30.74 82 LEU A CA 1
ATOM 653 C C . LEU A 1 82 ? 119.689 131.312 118.870 1.00 37.62 82 LEU A C 1
ATOM 654 O O . LEU A 1 82 ? 118.694 131.038 119.551 1.00 35.20 82 LEU A O 1
ATOM 659 N N . LYS A 1 83 ? 120.849 131.673 119.419 1.00 37.29 83 LYS A N 1
ATOM 660 C CA . LYS A 1 83 ? 120.958 131.796 120.866 1.00 37.26 83 LYS A CA 1
ATOM 661 C C . LYS A 1 83 ? 120.280 133.060 121.376 1.00 38.75 83 LYS A C 1
ATOM 662 O O . LYS A 1 83 ? 119.719 133.050 122.477 1.00 40.90 83 LYS A O 1
ATOM 668 N N . GLU A 1 84 ? 120.309 134.145 120.592 1.00 37.65 84 GLU A N 1
ATOM 669 C CA . GLU A 1 84 ? 119.696 135.408 120.996 1.00 39.34 84 GLU A CA 1
ATOM 670 C C . GLU A 1 84 ? 118.186 135.401 120.768 1.00 45.74 84 GLU A C 1
ATOM 671 O O . GLU A 1 84 ? 117.413 135.809 121.643 1.00 42.92 84 GLU A O 1
ATOM 677 N N . THR A 1 85 ? 117.746 134.972 119.586 1.00 45.59 85 THR A N 1
ATOM 678 C CA . THR A 1 85 ? 116.357 134.590 119.378 1.00 40.17 85 THR A CA 1
ATOM 679 C C . THR A 1 85 ? 116.172 133.247 120.078 1.00 42.11 85 THR A C 1
ATOM 680 O O . THR A 1 85 ? 117.055 132.796 120.811 1.00 51.16 85 THR A O 1
ATOM 684 N N . SER A 1 86 ? 115.050 132.583 119.900 1.00 39.75 86 SER A N 1
ATOM 685 C CA . SER A 1 86 ? 115.123 131.183 120.320 1.00 38.89 86 SER A CA 1
ATOM 686 C C . SER A 1 86 ? 114.246 130.289 119.461 1.00 44.55 86 SER A C 1
ATOM 687 O O . SER A 1 86 ? 113.937 129.173 119.891 1.00 53.35 86 SER A O 1
ATOM 690 N N . PRO A 1 87 ? 113.969 130.675 118.190 1.00 38.19 87 PRO A N 1
ATOM 691 C CA . PRO A 1 87 ? 112.722 130.268 117.508 1.00 32.32 87 PRO A CA 1
ATOM 692 C C . PRO A 1 87 ? 112.227 128.856 117.773 1.00 31.93 87 PRO A C 1
ATOM 693 O O . PRO A 1 87 ? 113.019 127.925 117.950 1.00 33.41 87 PRO A O 1
ATOM 697 N N . ASP A 1 88 ? 110.903 128.675 117.792 1.00 26.10 88 ASP A N 1
ATOM 698 C CA . ASP A 1 88 ? 110.368 127.321 117.856 1.00 30.22 88 ASP A CA 1
ATOM 699 C C . ASP A 1 88 ? 110.433 126.637 116.494 1.00 25.07 88 ASP A C 1
ATOM 700 O O . ASP A 1 88 ? 110.543 125.408 116.424 1.00 26.19 88 ASP A O 1
ATOM 705 N N . ILE A 1 89 ? 110.391 127.423 115.424 1.00 28.91 89 ILE A N 1
ATOM 706 C CA . ILE A 1 89 ? 110.248 126.945 114.050 1.00 28.50 89 ILE A CA 1
ATOM 707 C C . ILE A 1 89 ? 111.256 127.681 113.176 1.00 25.67 89 ILE A C 1
ATOM 708 O O . ILE A 1 89 ? 111.376 128.906 113.270 1.00 24.08 89 ILE A O 1
ATOM 713 N N . VAL A 1 90 ? 111.962 126.951 112.303 1.00 24.39 90 VAL A N 1
ATOM 714 C CA . VAL A 1 90 ? 112.795 127.575 111.280 1.00 21.97 90 VAL A CA 1
ATOM 715 C C . VAL A 1 90 ? 112.337 127.060 109.923 1.00 18.32 90 VAL A C 1
ATOM 716 O O . VAL A 1 90 ? 112.275 125.850 109.711 1.00 22.41 90 VAL A O 1
ATOM 720 N N . ILE A 1 91 ? 112.024 127.981 109.019 1.00 23.11 91 ILE A N 1
ATOM 721 C CA . ILE A 1 91 ? 111.529 127.654 107.684 1.00 22.94 91 ILE A CA 1
ATOM 722 C C . ILE A 1 91 ? 112.523 128.232 106.694 1.00 18.87 91 ILE A C 1
ATOM 723 O O . ILE A 1 91 ? 112.803 129.434 106.723 1.00 24.27 91 ILE A O 1
ATOM 728 N N . CYS A 1 92 ? 113.086 127.371 105.848 1.00 18.26 92 CYS A N 1
ATOM 729 C CA . CYS A 1 92 ? 114.167 127.733 104.945 1.00 20.97 92 CYS A CA 1
ATOM 730 C C . CYS A 1 92 ? 113.595 127.925 103.546 1.00 21.97 92 CYS A C 1
ATOM 731 O O . CYS A 1 92 ? 113.007 126.992 102.988 1.00 23.00 92 CYS A O 1
ATOM 734 N N . ILE A 1 93 ? 113.793 129.118 102.975 1.00 21.84 93 ILE A N 1
ATOM 735 C CA . ILE A 1 93 ? 113.224 129.429 101.666 1.00 24.03 93 ILE A CA 1
ATOM 736 C C . ILE A 1 93 ? 114.116 128.962 100.516 1.00 22.98 93 ILE A C 1
ATOM 737 O O . ILE A 1 93 ? 113.757 129.144 99.343 1.00 24.35 93 ILE A O 1
ATOM 742 N N . ASP A 1 94 ? 115.253 128.343 100.803 1.00 21.67 94 ASP A N 1
ATOM 743 C CA . ASP A 1 94 ? 116.039 127.715 99.750 1.00 24.33 94 ASP A CA 1
ATOM 744 C C . ASP A 1 94 ? 116.733 126.504 100.351 1.00 24.50 94 ASP A C 1
ATOM 745 O O . ASP A 1 94 ? 116.781 126.339 101.574 1.00 25.34 94 ASP A O 1
ATOM 750 N N . VAL A 1 95 ? 117.276 125.645 99.483 1.00 22.75 95 VAL A N 1
ATOM 751 C CA . VAL A 1 95 ? 117.754 124.354 99.978 1.00 24.73 95 VAL A CA 1
ATOM 752 C C . VAL A 1 95 ? 119.058 124.502 100.749 1.00 22.34 95 VAL A C 1
ATOM 753 O O . VAL A 1 95 ? 119.294 123.766 101.715 1.00 22.21 95 VAL A O 1
ATOM 757 N N . ILE A 1 96 ? 119.932 125.431 100.354 1.00 21.90 96 ILE A N 1
ATOM 758 C CA . ILE A 1 96 ? 121.204 125.541 101.074 1.00 24.60 96 ILE A CA 1
ATOM 759 C C . ILE A 1 96 ? 120.966 125.931 102.524 1.00 22.77 96 ILE A C 1
ATOM 760 O O . ILE A 1 96 ? 121.662 125.445 103.430 1.00 21.64 96 ILE A O 1
ATOM 765 N N . SER A 1 97 ? 119.943 126.746 102.782 1.00 22.40 97 SER A N 1
ATOM 766 C CA . SER A 1 97 ? 119.617 127.147 104.150 1.00 23.30 97 SER A CA 1
ATOM 767 C C . SER A 1 97 ? 119.155 125.987 105.026 1.00 20.71 97 SER A C 1
ATOM 768 O O . SER A 1 97 ? 119.214 126.106 106.255 1.00 22.06 97 SER A O 1
ATOM 771 N N . CYS A 1 98 ? 118.647 124.893 104.444 1.00 21.12 98 CYS A N 1
ATOM 772 C CA . CYS A 1 98 ? 118.335 123.717 105.259 1.00 19.63 98 CYS A CA 1
ATOM 773 C C . CYS A 1 98 ? 119.593 123.166 105.908 1.00 20.29 98 CYS A C 1
ATOM 774 O O . CYS A 1 98 ? 119.569 122.747 107.073 1.00 23.20 98 CYS A O 1
ATOM 777 N N . LEU A 1 99 ? 120.702 123.174 105.168 1.00 20.18 99 LEU A N 1
ATOM 778 C CA . LEU A 1 99 ? 121.992 122.779 105.711 1.00 23.28 99 LEU A CA 1
ATOM 779 C C . LEU A 1 99 ? 122.445 123.736 106.809 1.00 20.41 99 LEU A C 1
ATOM 780 O O . LEU A 1 99 ? 122.825 123.297 107.899 1.00 21.97 99 LEU A O 1
ATOM 785 N N . TYR A 1 100 ? 122.423 125.049 106.535 1.00 22.77 100 TYR A N 1
ATOM 786 C CA . TYR A 1 100 ? 122.797 126.031 107.557 1.00 20.92 100 TYR A CA 1
ATOM 787 C C . TYR A 1 100 ? 121.969 125.848 108.832 1.00 24.05 100 TYR A C 1
ATOM 788 O O . TYR A 1 100 ? 122.519 125.817 109.940 1.00 21.50 100 TYR A O 1
ATOM 797 N N . ALA A 1 101 ? 120.642 125.702 108.693 1.00 21.82 101 ALA A N 1
ATOM 798 C CA . ALA A 1 101 ? 119.775 125.542 109.865 1.00 26.10 101 ALA A CA 1
ATOM 799 C C . ALA A 1 101 ? 120.137 124.292 110.654 1.00 22.89 101 ALA A C 1
ATOM 800 O O . ALA A 1 101 ? 120.205 124.312 111.891 1.00 22.11 101 ALA A O 1
ATOM 802 N N . ASN A 1 102 ? 120.331 123.176 109.955 1.00 20.11 102 ASN A N 1
ATOM 803 C CA . ASN A 1 102 ? 120.622 121.921 110.634 1.00 22.23 102 ASN A CA 1
ATOM 804 C C . ASN A 1 102 ? 121.967 122.004 111.358 1.00 22.03 102 ASN A C 1
ATOM 805 O O . ASN A 1 102 ? 122.081 121.640 112.536 1.00 21.22 102 ASN A O 1
ATOM 810 N N . LYS A 1 103 ? 122.989 122.527 110.683 1.00 19.53 103 LYS A N 1
ATOM 811 C CA . LYS A 1 103 ? 124.306 122.574 111.315 1.00 23.38 103 LYS A CA 1
ATOM 812 C C . LYS A 1 103 ? 124.337 123.590 112.449 1.00 23.42 103 LYS A C 1
ATOM 813 O O . LYS A 1 103 ? 125.001 123.358 113.467 1.00 24.70 103 LYS A O 1
ATOM 819 N N . ALA A 1 104 ? 123.586 124.690 112.321 1.00 21.95 104 ALA A N 1
ATOM 820 C CA . ALA A 1 104 ? 123.548 125.700 113.377 1.00 22.42 104 ALA A CA 1
ATOM 821 C C . ALA A 1 104 ? 122.699 125.267 114.559 1.00 27.08 104 ALA A C 1
ATOM 822 O O . ALA A 1 104 ? 122.931 125.752 115.681 1.00 26.02 104 ALA A O 1
ATOM 824 N N . ARG A 1 105 ? 121.725 124.373 114.333 1.00 21.08 105 ARG A N 1
ATOM 825 C CA . ARG A 1 105 ? 120.973 123.794 115.442 1.00 25.71 105 ARG A CA 1
ATOM 826 C C . ARG A 1 105 ? 121.875 122.952 116.345 1.00 31.29 105 ARG A C 1
ATOM 827 O O . ARG A 1 105 ? 121.829 123.079 117.579 1.00 26.94 105 ARG A O 1
ATOM 835 N N . LYS A 1 106 ? 122.693 122.067 115.750 1.00 28.74 106 LYS A N 1
ATOM 836 C CA . LYS A 1 106 ? 123.632 121.291 116.560 1.00 31.91 106 LYS A CA 1
ATOM 837 C C . LYS A 1 106 ? 124.633 122.203 117.255 1.00 30.33 106 LYS A C 1
ATOM 838 O O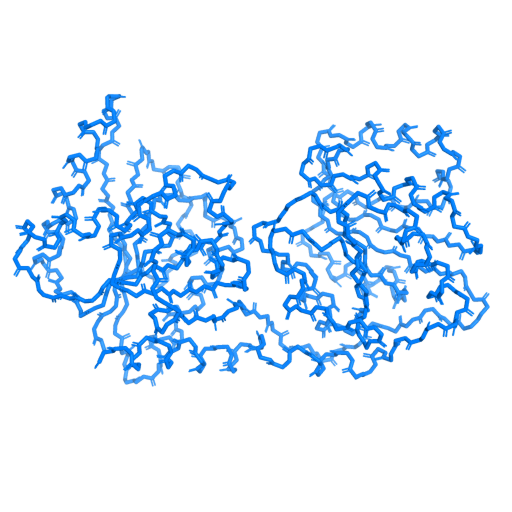 . LYS A 1 106 ? 124.967 121.986 118.426 1.00 33.41 106 LYS A O 1
ATOM 844 N N . LYS A 1 107 ? 125.101 123.247 116.558 1.00 24.14 107 LYS A N 1
ATOM 845 C CA . LYS A 1 107 ? 126.123 124.127 117.124 1.00 30.03 107 LYS A CA 1
ATOM 846 C C . LYS A 1 107 ? 125.558 125.000 118.241 1.00 33.14 107 LYS A C 1
ATOM 847 O O . LYS A 1 107 ? 126.232 125.234 119.251 1.00 30.09 107 LYS A O 1
ATOM 853 N N . SER A 1 108 ? 124.320 125.486 118.085 1.00 29.88 108 SER A N 1
ATOM 854 C CA . SER A 1 108 ? 123.754 126.425 119.050 1.00 30.88 108 SER A CA 1
ATOM 855 C C . SER A 1 108 ? 123.218 125.743 120.303 1.00 30.83 108 SER A C 1
ATOM 856 O O . SER A 1 108 ? 123.041 126.414 121.328 1.00 32.25 108 SER A O 1
ATOM 859 N N . GLY A 1 109 ? 122.944 124.443 120.242 1.00 27.81 109 GLY A N 1
ATOM 860 C CA . GLY A 1 109 ? 122.289 123.730 121.322 1.00 33.62 109 GLY A CA 1
ATOM 861 C C . GLY A 1 109 ? 120.800 123.979 121.458 1.00 36.63 109 GLY A C 1
ATOM 862 O O . GLY A 1 109 ? 120.170 123.392 122.354 1.00 31.37 109 GLY A O 1
ATOM 863 N N . LYS A 1 110 ? 120.218 124.831 120.614 1.00 33.69 110 LYS A N 1
ATOM 864 C CA . LYS A 1 110 ? 118.800 125.141 120.711 1.00 31.78 110 LYS A CA 1
ATOM 865 C C . LYS A 1 110 ? 117.976 124.010 120.103 1.00 36.65 110 LYS A C 1
ATOM 866 O O . LYS A 1 110 ? 118.459 123.212 119.294 1.00 35.02 110 LYS A O 1
ATOM 872 N N . HIS A 1 111 ? 116.717 123.937 120.516 1.00 40.39 111 HIS A N 1
ATOM 873 C CA . HIS A 1 111 ? 115.778 122.956 119.993 1.00 35.48 111 HIS A CA 1
ATOM 874 C C . HIS A 1 111 ? 114.744 123.676 119.142 1.00 35.92 111 HIS A C 1
ATOM 875 O O . HIS A 1 111 ? 114.154 124.669 119.583 1.00 32.37 111 HIS A O 1
ATOM 882 N N . PHE A 1 112 ? 114.541 123.189 117.922 1.00 29.67 112 PHE A N 1
ATOM 883 C CA . PHE A 1 112 ? 113.497 123.743 117.067 1.00 26.50 112 PHE A CA 1
ATOM 884 C C . PHE A 1 112 ? 113.275 122.786 115.906 1.00 28.25 112 PHE A C 1
ATOM 885 O O . PHE A 1 112 ? 114.044 121.845 115.696 1.00 24.97 112 PHE A O 1
ATOM 893 N N . THR A 1 113 ? 112.190 123.025 115.171 1.00 31.34 113 THR A N 1
ATOM 894 C CA . THR A 1 113 ? 111.827 122.216 114.011 1.00 24.66 113 THR A CA 1
ATOM 895 C C . THR A 1 113 ? 112.183 122.969 112.738 1.00 24.22 113 THR A C 1
ATOM 896 O O . THR A 1 113 ? 111.934 124.176 112.633 1.00 22.91 113 THR A O 1
ATOM 900 N N . ILE A 1 114 ? 112.755 122.247 111.768 1.00 22.18 114 ILE A N 1
ATOM 901 C CA . ILE A 1 114 ? 113.232 122.838 110.517 1.00 24.17 114 ILE A CA 1
ATOM 902 C C . ILE A 1 114 ? 112.298 122.410 109.392 1.00 19.82 114 ILE A C 1
ATOM 903 O O . ILE A 1 114 ? 112.130 121.211 109.141 1.00 22.66 114 ILE A O 1
ATOM 908 N N . PHE A 1 115 ? 111.717 123.391 108.701 1.00 20.58 115 PHE A N 1
ATOM 909 C CA . PHE A 1 115 ? 110.878 123.158 107.533 1.00 22.29 115 PHE A CA 1
ATOM 910 C C . PHE A 1 115 ? 111.616 123.665 106.302 1.00 19.39 115 PHE A C 1
ATOM 911 O O . PHE A 1 115 ? 112.220 124.737 106.332 1.00 21.30 115 PHE A O 1
ATOM 919 N N . SER A 1 116 ? 111.612 122.879 105.239 1.00 20.07 116 SER A N 1
ATOM 920 C CA . SER A 1 116 ? 112.010 123.428 103.961 1.00 17.28 116 SER A CA 1
ATOM 921 C C . SER A 1 116 ? 110.797 124.045 103.276 1.00 19.91 116 SER A C 1
ATOM 922 O O . SER A 1 116 ? 109.659 123.588 103.446 1.00 20.55 116 SER A O 1
ATOM 925 N N . TRP A 1 117 ? 111.052 125.080 102.479 1.00 17.30 117 TRP A N 1
ATOM 926 C CA . TRP A 1 117 ? 110.002 125.727 101.687 1.00 18.94 117 TRP A CA 1
ATOM 927 C C . TRP A 1 117 ? 110.659 126.314 100.443 1.00 20.72 117 TRP A C 1
ATOM 928 O O . TRP A 1 117 ? 110.738 127.534 100.272 1.00 21.71 117 TRP A O 1
ATOM 939 N N . PRO A 1 118 ? 111.182 125.458 99.559 1.00 21.50 118 PRO A N 1
ATOM 940 C CA . PRO A 1 118 ? 111.889 125.959 98.374 1.00 21.18 118 PRO A CA 1
ATOM 941 C C . PRO A 1 118 ? 110.928 126.519 97.338 1.00 22.57 118 PRO A C 1
ATOM 942 O O . PRO A 1 118 ? 109.763 126.133 97.246 1.00 19.72 118 PRO A O 1
ATOM 946 N N . HIS A 1 119 ? 111.441 127.422 96.511 1.00 23.41 119 HIS A N 1
ATOM 947 C CA . HIS A 1 119 ? 110.580 128.102 95.550 1.00 23.59 119 HIS A CA 1
ATOM 948 C C . HIS A 1 119 ? 111.029 127.871 94.113 1.00 22.05 119 HIS A C 1
ATOM 949 O O . HIS A 1 119 ? 110.743 128.680 93.227 1.00 21.29 119 HIS A O 1
ATOM 956 N N . PHE A 1 120 ? 111.704 126.752 93.869 1.00 24.52 120 PHE A N 1
ATOM 957 C CA . PHE A 1 120 ? 112.170 126.412 92.536 1.00 22.09 120 PHE A CA 1
ATOM 958 C C . PHE A 1 120 ? 112.496 124.925 92.491 1.00 25.68 120 PHE A C 1
ATOM 959 O O . PHE A 1 120 ? 112.990 124.363 93.472 1.00 21.48 120 PHE A O 1
ATOM 967 N N . SER A 1 121 ? 112.169 124.294 91.360 1.00 22.90 121 SER A N 1
ATOM 968 C CA . SER A 1 121 ? 112.508 122.901 91.091 1.00 26.49 121 SER A CA 1
ATOM 969 C C . SER A 1 121 ? 113.908 122.554 91.589 1.00 25.01 121 SER A C 1
ATOM 970 O O . SER A 1 121 ? 114.883 123.231 91.256 1.00 25.96 121 SER A O 1
ATOM 973 N N . LEU A 1 122 ? 113.992 121.500 92.401 1.00 23.85 122 LEU A N 1
ATOM 974 C CA . LEU A 1 122 ? 115.278 121.081 92.959 1.00 22.83 122 LEU A CA 1
ATOM 975 C C . LEU A 1 122 ? 116.267 120.724 91.857 1.00 27.55 122 LEU A C 1
ATOM 976 O O . LEU A 1 122 ? 117.453 121.059 91.948 1.00 29.21 122 LEU A O 1
ATOM 981 N N . ASP A 1 123 ? 115.789 120.062 90.797 1.00 27.56 123 ASP A N 1
ATOM 982 C CA . ASP A 1 123 ? 116.646 119.628 89.691 1.00 28.93 123 ASP A CA 1
ATOM 983 C C . ASP A 1 123 ? 117.203 120.791 88.882 1.00 32.31 123 ASP A C 1
ATOM 984 O O . ASP A 1 123 ? 118.147 120.594 88.108 1.00 30.81 123 ASP A O 1
ATOM 989 N N . HIS A 1 124 ? 116.657 121.993 89.038 1.00 29.04 124 HIS A N 1
ATOM 990 C CA . HIS A 1 124 ? 117.041 123.122 88.209 1.00 30.03 124 HIS A CA 1
ATOM 991 C C . HIS A 1 124 ? 117.812 124.188 88.979 1.00 32.65 124 HIS A C 1
ATOM 992 O O . HIS A 1 124 ? 118.169 125.216 88.396 1.00 28.47 124 HIS A O 1
ATOM 999 N N . LYS A 1 125 ? 118.096 123.958 90.262 1.00 31.43 125 LYS A N 1
ATOM 1000 C CA . LYS A 1 125 ? 118.956 124.821 91.060 1.00 33.62 125 LYS A CA 1
ATOM 1001 C C . LYS A 1 125 ? 119.993 123.966 91.781 1.00 29.12 125 LYS A C 1
ATOM 1002 O O . LYS A 1 125 ? 119.795 122.769 91.999 1.00 29.47 125 LYS A O 1
ATOM 1008 N N . LYS A 1 126 ? 121.097 124.600 92.172 1.00 31.87 126 LYS A N 1
ATOM 1009 C CA . LYS A 1 126 ? 122.171 123.893 92.859 1.00 32.35 126 LYS A CA 1
ATOM 1010 C C . LYS A 1 126 ? 121.730 123.438 94.253 1.00 31.82 126 LYS A C 1
ATOM 1011 O O . LYS A 1 126 ? 120.694 123.865 94.788 1.00 27.56 126 LYS A O 1
ATOM 1017 N N . HIS A 1 127 ? 122.545 122.543 94.828 1.00 29.56 127 HIS A N 1
ATOM 1018 C CA . HIS A 1 127 ? 122.500 122.149 96.241 1.00 29.41 127 HIS A CA 1
ATOM 1019 C C . HIS A 1 127 ? 121.231 121.390 96.602 1.00 26.81 127 HIS A C 1
ATOM 1020 O O . HIS A 1 127 ? 120.755 121.480 97.738 1.00 25.14 127 HIS A O 1
ATOM 1027 N N . ALA A 1 128 ? 120.691 120.625 95.646 1.00 23.98 128 ALA A N 1
ATOM 1028 C CA . ALA A 1 128 ? 119.428 119.933 95.873 1.00 26.55 128 ALA A CA 1
ATOM 1029 C C . ALA A 1 128 ? 119.532 118.969 97.046 1.00 25.31 128 ALA A C 1
ATOM 1030 O O . ALA A 1 128 ? 118.574 118.804 97.804 1.00 24.01 128 ALA A O 1
ATOM 1032 N N . GLU A 1 129 ? 120.684 118.310 97.199 1.00 21.73 129 GLU A N 1
ATOM 1033 C CA . GLU A 1 129 ? 120.829 117.316 98.256 1.00 26.38 129 GLU A CA 1
ATOM 1034 C C . GLU A 1 129 ? 120.749 117.926 99.645 1.00 22.01 129 GLU A C 1
ATOM 1035 O O . GLU A 1 129 ? 120.540 117.195 100.623 1.00 24.65 129 GLU A O 1
ATOM 1041 N N . CYS A 1 130 ? 120.889 119.247 99.762 1.00 22.59 130 CYS A N 1
ATOM 1042 C CA . CYS A 1 130 ? 120.777 119.854 101.078 1.00 20.99 130 CYS A CA 1
ATOM 1043 C C . CYS A 1 130 ? 119.357 119.807 101.629 1.00 21.09 130 CYS A C 1
ATOM 1044 O O . CYS A 1 130 ? 119.172 120.083 102.818 1.00 21.91 130 CYS A O 1
ATOM 1047 N N . ILE A 1 131 ? 118.364 119.458 100.805 1.00 20.99 131 ILE A N 1
ATOM 1048 C CA . ILE A 1 131 ? 116.976 119.371 101.267 1.00 23.52 131 ILE A CA 1
ATOM 1049 C C . ILE A 1 131 ? 116.838 118.364 102.401 1.00 23.73 131 ILE A C 1
ATOM 1050 O O . ILE A 1 131 ? 115.975 118.518 103.280 1.00 23.45 131 ILE A O 1
ATOM 1055 N N . THR A 1 132 ? 117.682 117.328 102.421 1.00 19.01 132 THR A N 1
ATOM 1056 C CA . THR A 1 132 ? 117.531 116.278 103.421 1.00 22.55 132 THR A CA 1
ATOM 1057 C C . THR A 1 132 ? 117.892 116.745 104.825 1.00 21.23 132 THR A C 1
ATOM 1058 O O . THR A 1 132 ? 117.652 116.004 105.784 1.00 22.39 132 THR A O 1
ATOM 1062 N N . TYR A 1 133 ? 118.444 117.949 104.972 1.00 20.83 133 TYR A N 1
ATOM 1063 C CA . TYR A 1 133 ? 118.782 118.452 106.299 1.00 21.40 133 TYR A CA 1
ATOM 1064 C C . TYR A 1 133 ? 117.585 119.041 107.048 1.00 23.07 133 TYR A C 1
ATOM 1065 O O . TYR A 1 133 ? 117.691 119.268 108.258 1.00 21.48 133 TYR A O 1
ATOM 1074 N N . ALA A 1 134 ? 116.459 119.286 106.378 1.00 21.17 134 ALA A N 1
ATOM 1075 C CA . ALA A 1 134 ? 115.244 119.716 107.057 1.00 20.83 134 ALA A CA 1
ATOM 1076 C C . ALA A 1 134 ? 114.545 118.521 107.702 1.00 21.17 134 ALA A C 1
ATOM 1077 O O . ALA A 1 134 ? 114.742 117.368 107.304 1.00 20.32 134 ALA A O 1
ATOM 1079 N N . ASP A 1 135 ? 113.715 118.810 108.720 1.00 21.77 135 ASP A N 1
ATOM 1080 C CA . ASP A 1 135 ? 112.879 117.781 109.335 1.00 20.90 135 ASP A CA 1
ATOM 1081 C C . ASP A 1 135 ? 111.632 117.493 108.502 1.00 19.46 135 ASP A C 1
ATOM 1082 O O . ASP A 1 135 ? 111.259 116.331 108.306 1.00 21.21 135 ASP A O 1
ATOM 1087 N N . TYR A 1 136 ? 110.951 118.547 108.055 1.00 22.31 136 TYR A N 1
ATOM 1088 C CA . TYR A 1 136 ? 109.705 118.423 107.309 1.00 22.17 136 TYR A CA 1
ATOM 1089 C C . TYR A 1 136 ? 109.757 119.376 106.128 1.00 21.10 136 TYR A C 1
ATOM 1090 O O . TYR A 1 136 ? 110.610 120.269 106.062 1.00 20.91 136 TYR A O 1
ATOM 1099 N N . HIS A 1 137 ? 108.806 119.209 105.200 1.00 20.61 137 HIS A N 1
ATOM 1100 C CA . HIS A 1 137 ? 108.894 119.906 103.923 1.00 20.61 137 HIS A CA 1
ATOM 1101 C C . HIS A 1 137 ? 107.561 120.523 103.519 1.00 19.38 137 HIS A C 1
ATOM 1102 O O . HIS A 1 137 ? 106.501 119.910 103.680 1.00 20.89 137 HIS A O 1
ATOM 1109 N N . LEU A 1 138 ? 107.648 121.736 102.983 1.00 21.19 138 LEU A N 1
ATOM 1110 C CA . LEU A 1 138 ? 106.509 122.530 102.526 1.00 19.99 138 LEU A CA 1
ATOM 1111 C C . LEU A 1 138 ? 106.689 122.735 101.020 1.00 17.79 138 LEU A C 1
ATOM 1112 O O . LEU A 1 138 ? 107.465 123.592 100.591 1.00 17.96 138 LEU A O 1
ATOM 1117 N N . ALA A 1 139 ? 105.977 121.942 100.233 1.00 20.94 139 ALA A N 1
ATOM 1118 C CA . ALA A 1 139 ? 106.173 121.847 98.791 1.00 21.49 139 ALA A CA 1
ATOM 1119 C C . ALA A 1 139 ? 105.146 122.713 98.067 1.00 20.54 139 ALA A C 1
ATOM 1120 O O . ALA A 1 139 ? 103.938 122.488 98.214 1.00 21.10 139 ALA A O 1
ATOM 1122 N N . ILE A 1 140 ? 105.624 123.672 97.258 1.00 21.92 140 ILE A N 1
ATOM 1123 C CA . ILE A 1 140 ? 104.716 124.547 96.512 1.00 21.52 140 ILE A CA 1
ATOM 1124 C C . ILE A 1 140 ? 104.140 123.864 95.281 1.00 22.50 140 ILE A C 1
ATOM 1125 O O . ILE A 1 140 ? 103.266 124.440 94.621 1.00 20.10 140 ILE A O 1
ATOM 1130 N N . SER A 1 141 ? 104.579 122.646 94.956 1.00 20.96 141 SER A N 1
ATOM 1131 C CA . SER A 1 141 ? 104.005 121.922 93.829 1.00 20.93 141 SER A CA 1
ATOM 1132 C C . SER A 1 141 ? 104.137 120.425 94.069 1.00 23.62 141 SER A C 1
ATOM 1133 O O . SER A 1 141 ? 104.977 119.967 94.853 1.00 19.22 141 SER A O 1
ATOM 1136 N N . SER A 1 142 ? 103.297 119.657 93.369 1.00 20.37 142 SER A N 1
ATOM 1137 C CA . SER A 1 142 ? 103.442 118.207 93.425 1.00 20.89 142 SER A CA 1
ATOM 1138 C C . SER A 1 142 ? 104.775 117.771 92.820 1.00 24.88 142 SER A C 1
ATOM 1139 O O . SER A 1 142 ? 105.357 116.771 93.257 1.00 24.83 142 SER A O 1
ATOM 1142 N N . GLY A 1 143 ? 105.283 118.519 91.834 1.00 20.78 143 GLY A N 1
ATOM 1143 C CA . GLY A 1 143 ? 106.580 118.187 91.256 1.00 24.66 143 GLY A CA 1
ATOM 1144 C C . GLY A 1 143 ? 107.705 118.320 92.264 1.00 25.56 143 GLY A C 1
ATOM 1145 O O . GLY A 1 143 ? 108.584 117.456 92.353 1.00 23.84 143 GLY A O 1
ATOM 1146 N N . ILE A 1 144 ? 107.674 119.388 93.066 1.00 20.37 144 ILE A N 1
ATOM 1147 C CA . ILE A 1 144 ? 108.671 119.551 94.121 1.00 22.55 144 ILE A CA 1
ATOM 1148 C C . ILE A 1 144 ? 108.563 118.422 95.138 1.00 22.24 144 ILE A C 1
ATOM 1149 O O . ILE A 1 144 ? 109.580 117.890 95.601 1.00 21.97 144 ILE A O 1
ATOM 1154 N N . LYS A 1 145 ? 107.330 118.044 95.513 1.00 22.56 145 LYS A N 1
ATOM 1155 C CA . LYS A 1 145 ? 107.149 116.903 96.409 1.00 18.87 145 LYS A CA 1
ATOM 1156 C C . LYS A 1 145 ? 107.789 115.636 95.844 1.00 26.30 145 LYS A C 1
ATOM 1157 O O . LYS A 1 145 ? 108.418 114.864 96.581 1.00 24.98 145 LYS A O 1
ATOM 1163 N N . GLU A 1 146 ? 107.636 115.396 94.543 1.00 22.94 146 GLU A N 1
ATOM 1164 C CA . GLU A 1 146 ? 108.236 114.202 93.961 1.00 25.76 146 GLU A CA 1
ATOM 1165 C C . GLU A 1 146 ? 109.758 114.262 94.024 1.00 23.15 146 GLU A C 1
ATOM 1166 O O . GLU A 1 146 ? 110.409 113.245 94.289 1.00 23.53 146 GLU A O 1
ATOM 1172 N N . GLN A 1 147 ? 110.341 115.444 93.786 1.00 19.42 147 GLN A N 1
ATOM 1173 C CA . GLN A 1 147 ? 111.795 115.600 93.840 1.00 20.86 147 GLN A CA 1
ATOM 1174 C C . GLN A 1 147 ? 112.344 115.383 95.250 1.00 23.84 147 GLN A C 1
ATOM 1175 O O . GLN A 1 147 ? 113.454 114.856 95.423 1.00 22.79 147 GLN A O 1
ATOM 1181 N N . ILE A 1 148 ? 111.599 115.813 96.271 1.00 21.45 148 ILE A N 1
ATOM 1182 C CA . ILE A 1 148 ? 112.025 115.577 97.648 1.00 23.79 148 ILE A CA 1
ATOM 1183 C C . ILE A 1 148 ? 111.925 114.096 97.992 1.00 25.12 148 ILE A C 1
ATOM 1184 O O . ILE A 1 148 ? 112.868 113.511 98.541 1.00 27.30 148 ILE A O 1
ATOM 1189 N N . MET A 1 149 ? 110.793 113.458 97.657 1.00 24.46 149 MET A N 1
ATOM 1190 C CA . MET A 1 149 ? 110.661 112.021 97.895 1.00 25.58 149 MET A CA 1
ATOM 1191 C C . MET A 1 149 ? 111.732 111.232 97.176 1.00 25.75 149 MET A C 1
ATOM 1192 O O . MET A 1 149 ? 112.115 110.156 97.639 1.00 28.80 149 MET A O 1
ATOM 1197 N N . ALA A 1 150 ? 112.201 111.725 96.030 1.00 25.81 150 ALA A N 1
ATOM 1198 C CA . ALA A 1 150 ? 113.250 111.032 95.289 1.00 29.69 150 ALA A CA 1
ATOM 1199 C C . ALA A 1 150 ? 114.555 110.966 96.069 1.00 28.03 150 ALA A C 1
ATOM 1200 O O . ALA A 1 150 ? 115.371 110.065 95.837 1.00 29.04 150 ALA A O 1
ATOM 1202 N N . ARG A 1 151 ? 114.767 111.885 97.003 1.00 27.45 151 ARG A N 1
ATOM 1203 C CA . ARG A 1 151 ? 115.970 111.876 97.810 1.00 30.40 151 ARG A CA 1
ATOM 1204 C C . ARG A 1 151 ? 115.802 111.078 99.094 1.00 28.49 151 ARG A C 1
ATOM 1205 O O . ARG A 1 151 ? 116.654 111.169 99.985 1.00 27.23 151 ARG A O 1
ATOM 1213 N N . GLY A 1 152 ? 114.745 110.259 99.183 1.00 26.75 152 GLY A N 1
ATOM 1214 C CA . GLY A 1 152 ? 114.531 109.360 100.302 1.00 29.14 152 GLY A CA 1
ATOM 1215 C C . GLY A 1 152 ? 113.586 109.849 101.383 1.00 31.95 152 GLY A C 1
ATOM 1216 O O . GLY A 1 152 ? 113.406 109.146 102.389 1.00 30.97 152 GLY A O 1
ATOM 1217 N N . ILE A 1 153 ? 112.971 111.010 101.211 1.00 27.15 153 ILE A N 1
ATOM 1218 C CA . ILE A 1 153 ? 112.087 111.574 102.224 1.00 27.35 153 ILE A CA 1
ATOM 1219 C C . ILE A 1 153 ? 110.703 110.943 102.109 1.00 28.88 153 ILE A C 1
ATOM 1220 O O . ILE A 1 153 ? 110.167 110.773 101.010 1.00 26.35 153 ILE A O 1
ATOM 1225 N N . SER A 1 154 ? 110.110 110.613 103.254 1.00 28.47 154 SER A N 1
ATOM 1226 C CA . SER A 1 154 ? 108.794 109.990 103.274 1.00 34.70 154 SER A CA 1
ATOM 1227 C C . SER A 1 154 ? 107.715 110.995 102.898 1.00 30.46 154 SER A C 1
ATOM 1228 O O . SER A 1 154 ? 107.766 112.159 103.299 1.00 32.27 154 SER A O 1
ATOM 1231 N N . ALA A 1 155 ? 106.709 110.530 102.149 1.00 32.43 155 ALA A N 1
ATOM 1232 C CA . ALA A 1 155 ? 105.631 111.421 101.730 1.00 32.68 155 ALA A CA 1
ATOM 1233 C C . ALA A 1 155 ? 104.880 112.003 102.920 1.00 34.06 155 ALA A C 1
ATOM 1234 O O . ALA A 1 155 ? 104.325 113.099 102.820 1.00 32.14 155 ALA A O 1
ATOM 1236 N N . GLN A 1 156 ? 104.852 111.299 104.053 1.00 34.04 156 GLN A N 1
ATOM 1237 C CA . GLN A 1 156 ? 104.167 111.845 105.217 1.00 37.68 156 GLN A CA 1
ATOM 1238 C C . GLN A 1 156 ? 104.883 113.061 105.805 1.00 35.15 156 GLN A C 1
ATOM 1239 O O . GLN A 1 156 ? 104.265 113.818 106.560 1.00 37.86 156 GLN A O 1
ATOM 1245 N N . ASP A 1 157 ? 106.159 113.273 105.483 1.00 30.28 157 ASP A N 1
ATOM 1246 C CA . ASP A 1 157 ? 106.893 114.427 105.991 1.00 32.16 157 ASP A CA 1
ATOM 1247 C C . ASP A 1 157 ? 106.874 115.605 105.033 1.00 28.81 157 ASP A C 1
ATOM 1248 O O . ASP A 1 157 ? 107.607 116.573 105.258 1.00 22.44 157 ASP A O 1
ATOM 1253 N N . ILE A 1 158 ? 106.090 115.524 103.958 1.00 29.22 158 ILE A N 1
ATOM 1254 C CA . ILE A 1 158 ? 105.996 116.564 102.939 1.00 25.65 158 ILE A CA 1
ATOM 1255 C C . ILE A 1 158 ? 104.531 116.948 102.817 1.00 27.29 158 ILE A C 1
ATOM 1256 O O . ILE A 1 158 ? 103.677 116.081 102.596 1.00 28.73 158 ILE A O 1
ATOM 1261 N N . SER A 1 159 ? 104.240 118.232 102.969 1.00 24.82 159 SER A N 1
ATOM 1262 C CA . SER A 1 159 ? 102.907 118.761 102.714 1.00 26.09 159 SER A CA 1
ATOM 1263 C C . SER A 1 159 ? 102.969 119.632 101.472 1.00 25.70 159 SER A C 1
ATOM 1264 O O . SER A 1 159 ? 103.843 120.502 101.360 1.00 21.51 159 SER A O 1
ATOM 1267 N N . VAL A 1 160 ? 102.045 119.413 100.548 1.00 26.18 160 VAL A N 1
ATOM 1268 C CA . VAL A 1 160 ? 101.933 120.316 99.412 1.00 21.82 160 VAL A CA 1
ATOM 1269 C C . VAL A 1 160 ? 101.108 121.523 99.857 1.00 25.21 160 VAL A C 1
ATOM 1270 O O . VAL A 1 160 ? 99.950 121.380 100.264 1.00 24.57 160 VAL A O 1
ATOM 1274 N N . VAL A 1 161 ? 101.726 122.703 99.851 1.00 19.88 161 VAL A N 1
ATOM 1275 C CA . VAL A 1 161 ? 101.063 123.928 100.281 1.00 23.50 161 VAL A CA 1
ATOM 1276 C C . VAL A 1 161 ? 100.727 124.849 99.115 1.00 20.22 161 VAL A C 1
ATOM 1277 O O . VAL A 1 161 ? 100.071 125.877 99.328 1.00 18.23 161 VAL A O 1
ATOM 1281 N N . TYR A 1 162 ? 101.163 124.529 97.900 1.00 20.19 162 TYR A N 1
ATOM 1282 C CA . TYR A 1 162 ? 100.913 125.360 96.696 1.00 20.27 162 TYR A CA 1
ATOM 1283 C C . TYR A 1 162 ? 101.438 126.786 96.930 1.00 23.68 162 TYR A C 1
ATOM 1284 O O . TYR A 1 162 ? 102.497 126.984 97.547 1.00 21.36 162 TYR A O 1
ATOM 1293 N N . ASN A 1 163 ? 100.763 127.806 96.415 1.00 19.96 163 ASN A N 1
ATOM 1294 C CA . ASN A 1 163 ? 101.177 129.197 96.536 1.00 22.36 163 ASN A CA 1
ATOM 1295 C C . ASN A 1 163 ? 99.919 130.041 96.428 1.00 24.96 163 ASN A C 1
ATOM 1296 O O . ASN A 1 163 ? 98.910 129.572 95.880 1.00 20.91 163 ASN A O 1
ATOM 1301 N N . PRO A 1 164 ? 99.938 131.284 96.930 1.00 23.28 164 PRO A N 1
ATOM 1302 C CA . PRO A 1 164 ? 98.695 132.067 96.967 1.00 20.15 164 PRO A CA 1
ATOM 1303 C C . PRO A 1 164 ? 98.479 133.017 95.796 1.00 21.28 164 PRO A C 1
ATOM 1304 O O . PRO A 1 164 ? 99.426 133.562 95.203 1.00 20.36 164 PRO A O 1
ATOM 1308 N N . VAL A 1 165 ? 97.195 133.251 95.509 1.00 21.01 165 VAL A N 1
ATOM 1309 C CA . VAL A 1 165 ? 96.738 134.243 94.545 1.00 23.63 165 VAL A CA 1
ATOM 1310 C C . VAL A 1 165 ? 95.512 134.940 95.132 1.00 22.77 165 VAL A C 1
ATOM 1311 O O . VAL A 1 165 ? 94.777 134.363 95.939 1.00 20.25 165 VAL A O 1
ATOM 1315 N N . SER A 1 166 ? 95.286 136.183 94.715 1.00 24.34 166 SER A N 1
ATOM 1316 C CA . SER A 1 166 ? 94.158 136.951 95.232 1.00 28.40 166 SER A CA 1
ATOM 1317 C C . SER A 1 166 ? 92.868 136.665 94.463 1.00 27.76 166 SER A C 1
ATOM 1318 O O . SER A 1 166 ? 92.873 136.424 93.251 1.00 27.38 166 SER A O 1
ATOM 1321 N N . ILE A 1 167 ? 91.755 136.697 95.191 1.00 26.76 167 ILE A N 1
ATOM 1322 C CA . ILE A 1 167 ? 90.443 136.528 94.586 1.00 29.03 167 ILE A CA 1
ATOM 1323 C C . ILE A 1 167 ? 90.093 137.774 93.778 1.00 28.28 167 ILE A C 1
ATOM 1324 O O . ILE A 1 167 ? 90.330 138.907 94.217 1.00 28.92 167 ILE A O 1
ATOM 1329 N N . LYS A 1 168 ? 89.565 137.578 92.568 1.00 22.67 168 LYS A N 1
ATOM 1330 C CA . LYS A 1 168 ? 89.240 138.704 91.706 1.00 22.15 168 LYS A CA 1
ATOM 1331 C C . LYS A 1 168 ? 87.729 138.898 91.657 1.00 22.42 168 LYS A C 1
ATOM 1332 O O . LYS A 1 168 ? 86.949 137.967 91.872 1.00 22.76 168 LYS A O 1
ATOM 1338 N N . THR A 1 169 ? 87.311 140.120 91.356 1.00 22.19 169 THR A N 1
ATOM 1339 C CA . THR A 1 169 ? 85.885 140.420 91.321 1.00 23.74 169 THR A CA 1
ATOM 1340 C C . THR A 1 169 ? 85.393 140.734 89.916 1.00 25.38 169 THR A C 1
ATOM 1341 O O . THR A 1 169 ? 84.230 141.129 89.754 1.00 23.75 169 THR A O 1
ATOM 1345 N N . VAL A 1 170 ? 86.253 140.575 88.906 1.00 22.82 170 VAL A N 1
ATOM 1346 C CA . VAL A 1 170 ? 85.909 140.751 87.502 1.00 20.91 170 VAL A CA 1
ATOM 1347 C C . VAL A 1 170 ? 86.265 139.456 86.785 1.00 24.31 170 VAL A C 1
ATOM 1348 O O . VAL A 1 170 ? 87.095 138.673 87.249 1.00 21.27 170 VAL A O 1
ATOM 1352 N N . ILE A 1 171 ? 85.614 139.226 85.647 1.00 20.55 171 ILE A N 1
ATOM 1353 C CA . ILE A 1 171 ? 85.910 138.086 84.782 1.00 21.08 171 ILE A CA 1
ATOM 1354 C C . ILE A 1 171 ? 86.315 138.645 83.430 1.00 21.72 171 ILE A C 1
ATOM 1355 O O . ILE A 1 171 ? 85.664 139.558 82.911 1.00 18.40 171 ILE A O 1
ATOM 1360 N N . VAL A 1 172 ? 87.370 138.091 82.848 1.00 19.16 172 VAL A N 1
ATOM 1361 C CA . VAL A 1 172 ? 87.759 138.410 81.478 1.00 17.67 172 VAL A CA 1
ATOM 1362 C C . VAL A 1 172 ? 87.012 137.451 80.555 1.00 17.75 172 VAL A C 1
ATOM 1363 O O . VAL A 1 172 ? 87.280 136.235 80.601 1.00 16.55 172 VAL A O 1
ATOM 1367 N N . PRO A 1 173 ? 86.094 137.937 79.710 1.00 17.47 173 PRO A N 1
ATOM 1368 C CA . PRO A 1 173 ? 85.260 137.043 78.904 1.00 18.64 173 PRO A CA 1
ATOM 1369 C C . PRO A 1 173 ? 85.978 136.576 77.651 1.00 20.09 173 PRO A C 1
ATOM 1370 O O . PRO A 1 173 ? 86.979 137.182 77.228 1.00 17.87 173 PRO A O 1
ATOM 1374 N N . PRO A 1 174 ? 85.479 135.516 77.016 1.00 19.63 174 PRO A N 1
ATOM 1375 C CA . PRO A 1 174 ? 86.000 135.114 75.700 1.00 16.85 174 PRO A CA 1
ATOM 1376 C C . PRO A 1 174 ? 85.597 136.115 74.635 1.00 18.49 174 PRO A C 1
ATOM 1377 O O . PRO A 1 174 ? 84.729 136.967 74.873 1.00 18.58 174 PRO A O 1
ATOM 1381 N N . PRO A 1 175 ? 86.214 136.066 73.454 1.00 18.61 175 PRO A N 1
ATOM 1382 C CA . PRO A 1 175 ? 85.743 136.922 72.359 1.00 20.25 175 PRO A CA 1
ATOM 1383 C C . PRO A 1 175 ? 84.333 136.514 71.966 1.00 23.85 175 PRO A C 1
ATOM 1384 O O . PRO A 1 175 ? 83.945 135.350 72.087 1.00 19.59 175 PRO A O 1
ATOM 1388 N N . GLU A 1 176 ? 83.553 137.495 71.523 1.00 27.40 176 GLU A N 1
ATOM 1389 C CA . GLU A 1 176 ? 82.208 137.211 71.048 1.00 31.13 176 GLU A CA 1
ATOM 1390 C C . GLU A 1 176 ? 82.269 136.262 69.849 1.00 34.88 176 GLU A C 1
ATOM 1391 O O . GLU A 1 176 ? 83.304 136.118 69.189 1.00 31.58 176 GLU A O 1
ATOM 1397 N N . ARG A 1 177 ? 81.156 135.571 69.591 1.00 39.57 177 ARG A N 1
ATOM 1398 C CA . ARG A 1 177 ? 81.140 134.595 68.507 1.00 36.88 177 ARG A CA 1
ATOM 1399 C C . ARG A 1 177 ? 81.452 135.293 67.191 1.00 38.46 177 ARG A C 1
ATOM 1400 O O . ARG A 1 177 ? 81.120 136.466 66.992 1.00 42.23 177 ARG A O 1
ATOM 1402 N N . ASP A 1 178 ? 82.145 134.576 66.310 1.00 39.67 178 ASP A N 1
ATOM 1403 C CA . ASP A 1 178 ? 82.577 135.055 64.998 1.00 42.89 178 ASP A CA 1
ATOM 1404 C C . ASP A 1 178 ? 83.680 136.110 65.077 1.00 38.57 178 ASP A C 1
ATOM 1405 O O . ASP A 1 178 ? 84.044 136.702 64.049 1.00 39.45 178 ASP A O 1
ATOM 1410 N N . LYS A 1 179 ? 84.223 136.365 66.252 1.00 35.20 179 LYS A N 1
ATOM 1411 C CA . LYS A 1 179 ? 85.458 137.135 66.319 1.00 33.93 179 LYS A CA 1
ATOM 1412 C C . LYS A 1 179 ? 86.659 136.191 66.360 1.00 30.84 179 LYS A C 1
ATOM 1413 O O . LYS A 1 179 ? 86.529 135.053 66.813 1.00 27.25 179 LYS A O 1
ATOM 1419 N N . PRO A 1 180 ? 87.833 136.620 65.875 1.00 31.47 180 PRO A N 1
ATOM 1420 C CA . PRO A 1 180 ? 89.035 135.772 65.972 1.00 27.71 180 PRO A CA 1
ATOM 1421 C C . PRO A 1 180 ? 89.299 135.332 67.405 1.00 21.74 180 PRO A C 1
ATOM 1422 O O . PRO A 1 180 ? 88.980 136.049 68.360 1.00 21.43 180 PRO A O 1
ATOM 1426 N N . ALA A 1 181 ? 89.902 134.147 67.553 1.00 22.94 181 ALA A N 1
ATOM 1427 C CA . ALA A 1 181 ? 90.392 133.742 68.870 1.00 18.74 181 ALA A CA 1
ATOM 1428 C C . ALA A 1 181 ? 91.491 134.699 69.318 1.00 18.76 181 ALA A C 1
ATOM 1429 O O . ALA A 1 181 ? 92.251 135.220 68.495 1.00 18.18 181 ALA A O 1
ATOM 1431 N N . VAL A 1 182 ? 91.561 134.958 70.626 1.00 17.89 182 VAL A N 1
ATOM 1432 C CA . VAL A 1 182 ? 92.530 135.906 71.182 1.00 19.23 182 VAL A CA 1
ATOM 1433 C C . VAL A 1 182 ? 93.398 135.154 72.189 1.00 16.17 182 VAL A C 1
ATOM 1434 O O . VAL A 1 182 ? 92.921 134.743 73.258 1.00 16.76 182 VAL A O 1
ATOM 1438 N N . PHE A 1 183 ? 94.660 134.946 71.847 1.00 18.41 183 PHE A N 1
ATOM 1439 C CA . PHE A 1 183 ? 95.572 134.290 72.767 1.00 16.67 183 PHE A CA 1
ATOM 1440 C C . PHE A 1 183 ? 96.488 135.308 73.439 1.00 19.05 183 PHE A C 1
ATOM 1441 O O . PHE A 1 183 ? 96.786 136.372 72.889 1.00 19.58 183 PHE A O 1
ATOM 1449 N N . LEU A 1 184 ? 96.945 134.948 74.634 1.00 17.91 184 LEU A N 1
ATOM 1450 C CA . LEU A 1 184 ? 97.689 135.826 75.527 1.00 20.55 184 LEU A CA 1
ATOM 1451 C C . LEU A 1 184 ? 98.957 135.109 75.998 1.00 18.75 184 LEU A C 1
ATOM 1452 O O . LEU A 1 184 ? 98.910 133.933 76.369 1.00 17.61 184 LEU A O 1
ATOM 1457 N N . TYR A 1 185 ? 100.098 135.795 75.928 1.00 18.45 185 TYR A N 1
ATOM 1458 C CA . TYR A 1 185 ? 101.338 135.326 76.531 1.00 18.68 185 TYR A CA 1
ATOM 1459 C C . TYR A 1 185 ? 101.836 136.425 77.462 1.00 18.65 185 TYR A C 1
ATOM 1460 O O . TYR A 1 185 ? 101.965 137.583 77.047 1.00 18.37 185 TYR A O 1
ATOM 1469 N N . VAL A 1 186 ? 102.104 136.071 78.708 1.00 19.86 186 VAL A N 1
ATOM 1470 C CA . VAL A 1 186 ? 102.578 137.027 79.699 1.00 19.23 186 VAL A CA 1
ATOM 1471 C C . VAL A 1 186 ? 103.855 136.443 80.276 1.00 22.69 186 VAL A C 1
ATOM 1472 O O . VAL A 1 186 ? 103.817 135.393 80.933 1.00 24.24 186 VAL A O 1
ATOM 1476 N N . GLY A 1 187 ? 104.982 137.091 80.020 1.00 22.80 187 GLY A N 1
ATOM 1477 C CA . GLY A 1 187 ? 106.221 136.639 80.621 1.00 24.68 187 GLY A CA 1
ATOM 1478 C C . GLY A 1 187 ? 107.428 137.196 79.910 1.00 25.66 187 GLY A C 1
ATOM 1479 O O . GLY A 1 187 ? 107.331 137.840 78.866 1.00 22.85 187 GLY A O 1
ATOM 1480 N N . ARG A 1 188 ? 108.588 136.949 80.521 1.00 26.70 188 ARG A N 1
ATOM 1481 C CA . ARG A 1 188 ? 109.851 137.309 79.893 1.00 27.88 188 ARG A CA 1
ATOM 1482 C C . ARG A 1 188 ? 110.033 136.509 78.615 1.00 25.86 188 ARG A C 1
ATOM 1483 O O . ARG A 1 188 ? 109.703 135.319 78.561 1.00 30.16 188 ARG A O 1
ATOM 1485 N N . LEU A 1 189 ? 110.588 137.157 77.596 1.00 23.62 189 LEU A N 1
ATOM 1486 C CA . LEU A 1 189 ? 110.756 136.532 76.290 1.00 25.58 189 LEU A CA 1
ATOM 1487 C C . LEU A 1 189 ? 112.090 135.795 76.225 1.00 29.68 189 LEU A C 1
ATOM 1488 O O . LEU A 1 189 ? 113.149 136.405 76.382 1.00 32.22 189 LEU A O 1
ATOM 1493 N N . LYS A 1 190 ? 112.033 134.490 75.979 1.00 27.24 190 LYS A N 1
ATOM 1494 C CA . LYS A 1 190 ? 113.214 133.710 75.639 1.00 24.37 190 LYS A CA 1
ATOM 1495 C C . LYS A 1 190 ? 112.818 132.798 74.489 1.00 23.37 190 LYS A C 1
ATOM 1496 O O . LYS A 1 190 ? 111.811 132.098 74.591 1.00 18.66 190 LYS A O 1
ATOM 1502 N N . PHE A 1 191 ? 113.592 132.823 73.400 1.00 20.33 191 PHE A N 1
ATOM 1503 C CA . PHE A 1 191 ? 113.193 132.114 72.184 1.00 23.90 191 PHE A CA 1
ATOM 1504 C C . PHE A 1 191 ? 113.245 130.600 72.382 1.00 24.63 191 PHE A C 1
ATOM 1505 O O . PHE A 1 191 ? 112.286 129.882 72.064 1.00 19.99 191 PHE A O 1
ATOM 1513 N N . GLU A 1 192 ? 114.357 130.088 72.916 1.00 20.15 192 GLU A N 1
ATOM 1514 C CA . GLU A 1 192 ? 114.405 128.689 73.313 1.00 20.54 192 GLU A CA 1
ATOM 1515 C C . GLU A 1 192 ? 114.617 128.682 74.825 1.00 23.89 192 GLU A C 1
ATOM 1516 O O . GLU A 1 192 ? 113.808 129.265 75.539 1.00 21.99 192 GLU A O 1
ATOM 1522 N N . GLY A 1 193 ? 115.670 128.039 75.322 1.00 24.16 193 GLY A N 1
ATOM 1523 C CA . GLY A 1 193 ? 115.977 128.130 76.745 1.00 26.54 193 GLY A CA 1
ATOM 1524 C C . GLY A 1 193 ? 114.804 127.720 77.614 1.00 24.37 193 GLY A C 1
ATOM 1525 O O . GLY A 1 193 ? 114.121 126.729 77.348 1.00 21.96 193 GLY A O 1
ATOM 1526 N N . GLN A 1 194 ? 114.534 128.494 78.664 1.00 21.79 194 GLN A N 1
ATOM 1527 C CA . GLN A 1 194 ? 113.498 128.052 79.591 1.00 24.33 194 GLN A CA 1
ATOM 1528 C C . GLN A 1 194 ? 112.081 128.278 79.059 1.00 23.12 194 GLN A C 1
ATOM 1529 O O . GLN A 1 194 ? 111.182 127.477 79.350 1.00 20.76 194 GLN A O 1
ATOM 1535 N N . LYS A 1 195 ? 111.855 129.335 78.281 1.00 22.10 195 LYS A N 1
ATOM 1536 C CA . LYS A 1 195 ? 110.494 129.748 77.944 1.00 20.34 195 LYS A CA 1
ATOM 1537 C C . LYS A 1 195 ? 109.988 129.197 76.617 1.00 22.33 195 LYS A C 1
ATOM 1538 O O . LYS A 1 195 ? 108.771 129.029 76.451 1.00 19.80 195 LYS A O 1
ATOM 1544 N N . ARG A 1 196 ? 110.877 128.959 75.658 1.00 17.14 196 ARG A N 1
ATOM 1545 C CA . ARG A 1 196 ? 110.526 128.311 74.393 1.00 20.11 196 ARG A CA 1
ATOM 1546 C C . ARG A 1 196 ? 109.372 129.024 73.687 1.00 19.35 196 ARG A C 1
ATOM 1547 O O . ARG A 1 196 ? 108.411 128.410 73.209 1.00 20.34 196 ARG A O 1
ATOM 1555 N N . VAL A 1 197 ? 109.508 130.345 73.567 1.00 16.54 197 VAL A N 1
ATOM 1556 C CA . VAL A 1 197 ? 108.596 131.104 72.714 1.00 18.08 197 VAL A CA 1
ATOM 1557 C C . VAL A 1 197 ? 108.608 130.572 71.286 1.00 18.59 197 VAL A C 1
ATOM 1558 O O . VAL A 1 197 ? 107.605 130.683 70.578 1.00 17.83 197 VAL A O 1
ATOM 1562 N N . LYS A 1 198 ? 109.694 129.921 70.867 1.00 19.74 198 LYS A N 1
ATOM 1563 C CA . LYS A 1 198 ? 109.709 129.289 69.547 1.00 19.84 198 LYS A CA 1
ATOM 1564 C C . LYS A 1 198 ? 108.574 128.277 69.404 1.00 20.36 198 LYS A C 1
ATOM 1565 O O . LYS A 1 198 ? 107.934 128.193 68.349 1.00 17.89 198 LYS A O 1
ATOM 1571 N N . ASP A 1 199 ? 108.321 127.490 70.456 1.00 17.58 199 ASP A N 1
ATOM 1572 C CA . ASP A 1 199 ? 107.244 126.492 70.421 1.00 18.38 199 ASP A CA 1
ATOM 1573 C C . ASP A 1 199 ? 105.876 127.157 70.363 1.00 16.25 199 ASP A C 1
ATOM 1574 O O . ASP A 1 199 ? 104.954 126.649 69.723 1.00 20.07 199 ASP A O 1
ATOM 1579 N N . LEU A 1 200 ? 105.720 128.270 71.069 1.00 16.07 200 LEU A N 1
ATOM 1580 C CA . LEU A 1 200 ? 104.483 129.030 71.000 1.00 17.52 200 LEU A CA 1
ATOM 1581 C C . LEU A 1 200 ? 104.172 129.435 69.564 1.00 19.54 200 LEU A C 1
ATOM 1582 O O . LEU A 1 200 ? 103.059 129.224 69.062 1.00 19.33 200 LEU A O 1
ATOM 1587 N N . PHE A 1 201 ? 105.158 130.005 68.883 1.00 16.38 201 PHE A N 1
ATOM 1588 C CA . PHE A 1 201 ? 104.940 130.439 67.508 1.00 17.83 201 PHE A CA 1
ATOM 1589 C C . PHE A 1 201 ? 104.779 129.247 66.568 1.00 22.82 201 PHE A C 1
ATOM 1590 O O . PHE A 1 201 ? 103.918 129.269 65.673 1.00 19.22 201 PHE A O 1
ATOM 1598 N N . ASP A 1 202 ? 105.612 128.206 66.736 1.00 17.74 202 ASP A N 1
ATOM 1599 C CA . ASP A 1 202 ? 105.482 127.019 65.888 1.00 18.82 202 ASP A CA 1
ATOM 1600 C C . ASP A 1 202 ? 104.085 126.412 65.994 1.00 20.97 202 ASP A C 1
ATOM 1601 O O . ASP A 1 202 ? 103.499 125.986 64.987 1.00 22.77 202 ASP A O 1
ATOM 1606 N N . GLY A 1 203 ? 103.553 126.336 67.215 1.00 18.81 203 GLY A N 1
ATOM 1607 C CA . GLY A 1 203 ? 102.234 125.760 67.398 1.00 18.13 203 GLY A CA 1
ATOM 1608 C C . GLY A 1 203 ? 101.160 126.633 66.777 1.00 20.58 203 GLY A C 1
ATOM 1609 O O . GLY A 1 203 ? 100.314 126.152 66.017 1.00 20.77 203 GLY A O 1
ATOM 1610 N N . LEU A 1 204 ? 101.199 127.936 67.074 1.00 18.30 204 LEU A N 1
ATOM 1611 C CA . LEU A 1 204 ? 100.187 128.841 66.545 1.00 18.09 204 LEU A CA 1
ATOM 1612 C C . LEU A 1 204 ? 100.227 128.903 65.030 1.00 19.62 204 LEU A C 1
ATOM 1613 O O . LEU A 1 204 ? 99.179 129.032 64.390 1.00 19.80 204 LEU A O 1
ATOM 1618 N N . ALA A 1 205 ? 101.416 128.797 64.43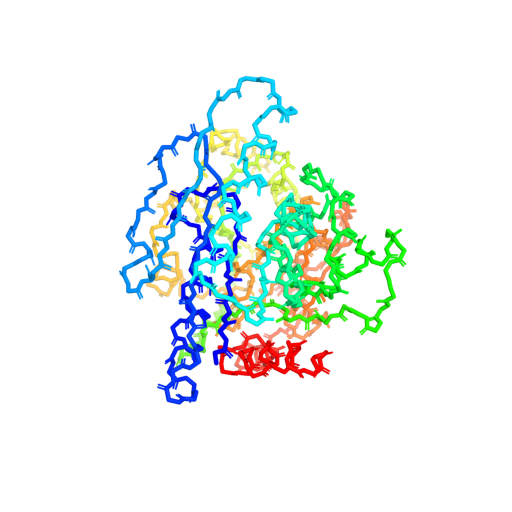6 1.00 19.44 205 ALA A N 1
ATOM 1619 C CA . ALA A 1 205 ? 101.501 128.839 62.981 1.00 20.78 205 ALA A CA 1
ATOM 1620 C C . ALA A 1 205 ? 100.852 127.621 62.334 1.00 22.22 205 ALA A C 1
ATOM 1621 O O . ALA A 1 205 ? 100.430 127.699 61.174 1.00 20.89 205 ALA A O 1
ATOM 1623 N N . ARG A 1 206 ? 100.770 126.498 63.051 1.00 17.96 206 ARG A N 1
ATOM 1624 C CA . ARG A 1 206 ? 100.171 125.287 62.516 1.00 20.91 206 ARG A CA 1
ATOM 1625 C C . ARG A 1 206 ? 98.678 125.191 62.791 1.00 21.20 206 ARG A C 1
ATOM 1626 O O . ARG A 1 206 ? 98.052 124.221 62.359 1.00 20.59 206 ARG A O 1
ATOM 1634 N N . THR A 1 207 ? 98.091 126.153 63.499 1.00 17.21 207 THR A N 1
ATOM 1635 C CA . THR A 1 207 ? 96.698 125.968 63.883 1.00 20.91 207 THR A CA 1
ATOM 1636 C C . THR A 1 207 ? 95.747 126.316 62.743 1.00 22.53 207 THR A C 1
ATOM 1637 O O . THR A 1 207 ? 96.064 127.086 61.836 1.00 20.07 207 THR A O 1
ATOM 1641 N N . THR A 1 208 ? 94.539 125.781 62.852 1.00 18.27 208 THR A N 1
ATOM 1642 C CA . THR A 1 208 ? 93.447 126.063 61.933 1.00 20.41 208 THR A CA 1
ATOM 1643 C C . THR A 1 208 ? 92.528 127.115 62.553 1.00 23.50 208 THR A C 1
ATOM 1644 O O . THR A 1 208 ? 92.129 126.997 63.719 1.00 23.86 208 THR A O 1
ATOM 1648 N N . GLY A 1 209 ? 92.189 128.136 61.788 1.00 23.21 209 GLY A N 1
ATOM 1649 C CA . GLY A 1 209 ? 91.230 129.094 62.290 1.00 25.35 209 GLY A CA 1
ATOM 1650 C C . GLY A 1 209 ? 91.869 130.448 62.540 1.00 26.14 209 GLY A C 1
ATOM 1651 O O . GLY A 1 209 ? 93.092 130.590 62.624 1.00 28.65 209 GLY A O 1
ATOM 1652 N N . GLU A 1 210 ? 91.010 131.454 62.659 1.00 23.67 210 GLU A N 1
ATOM 1653 C CA . GLU A 1 210 ? 91.453 132.836 62.809 1.00 24.23 210 GLU A CA 1
ATOM 1654 C C . GLU A 1 210 ? 91.849 133.103 64.250 1.00 23.08 210 GLU A C 1
ATOM 1655 O O . GLU A 1 210 ? 91.079 132.817 65.170 1.00 22.86 210 GLU A O 1
ATOM 1661 N N . TRP A 1 211 ? 93.051 133.645 64.446 1.00 20.59 211 TRP A N 1
ATOM 1662 C CA . TRP A 1 211 ? 93.528 133.906 65.793 1.00 21.05 211 TRP A CA 1
ATOM 1663 C C . TRP A 1 211 ? 94.418 135.142 65.800 1.00 22.21 211 TRP A C 1
ATOM 1664 O O . TRP A 1 211 ? 94.893 135.613 64.764 1.00 21.71 211 TRP A O 1
ATOM 1675 N N . GLN A 1 212 ? 94.633 135.654 66.999 1.00 19.88 212 GLN A N 1
ATOM 1676 C CA . GLN A 1 212 ? 95.482 136.799 67.259 1.00 22.72 212 GLN A CA 1
ATOM 1677 C C . GLN A 1 212 ? 96.239 136.485 68.538 1.00 21.95 212 GLN A C 1
ATOM 1678 O O . GLN A 1 212 ? 95.669 135.855 69.428 1.00 19.88 212 GLN A O 1
ATOM 1684 N N . LEU A 1 213 ? 97.510 136.896 68.634 1.00 21.69 213 LEU A N 1
ATOM 1685 C CA . LEU A 1 213 ? 98.322 136.654 69.828 1.00 21.97 213 LEU A CA 1
ATOM 1686 C C . LEU A 1 213 ? 98.803 137.974 70.416 1.00 20.06 213 LEU A C 1
ATOM 1687 O O . LEU A 1 213 ? 99.403 138.792 69.704 1.00 20.19 213 LEU A O 1
ATOM 1692 N N . HIS A 1 214 ? 98.566 138.168 71.718 1.00 18.96 214 HIS A N 1
ATOM 1693 C CA . HIS A 1 214 ? 98.996 139.366 72.443 1.00 21.68 214 HIS A CA 1
ATOM 1694 C C . HIS A 1 214 ? 100.102 138.984 73.420 1.00 22.36 214 HIS A C 1
ATOM 1695 O O . HIS A 1 214 ? 99.883 138.148 74.305 1.00 21.58 214 HIS A O 1
ATOM 1702 N N . ILE A 1 215 ? 101.267 139.625 73.290 1.00 19.04 215 ILE A N 1
ATOM 1703 C CA . ILE A 1 215 ? 102.464 139.255 74.044 1.00 20.89 215 ILE A CA 1
ATOM 1704 C C . ILE A 1 215 ? 102.848 140.409 74.955 1.00 20.80 215 ILE A C 1
ATOM 1705 O O . ILE A 1 215 ? 103.239 141.484 74.480 1.00 22.98 215 ILE A O 1
ATOM 1710 N N . ILE A 1 216 ? 102.787 140.170 76.251 1.00 19.06 216 ILE A N 1
ATOM 1711 C CA . ILE A 1 216 ? 103.152 141.141 77.273 1.00 21.89 216 ILE A CA 1
ATOM 1712 C C . ILE A 1 216 ? 104.456 140.670 77.890 1.00 25.02 216 ILE A C 1
ATOM 1713 O O . ILE A 1 216 ? 104.487 139.650 78.596 1.00 22.31 216 ILE A O 1
ATOM 1718 N N . GLY A 1 217 ? 105.530 141.376 77.585 1.00 24.44 217 GLY A N 1
ATOM 1719 C CA . GLY A 1 217 ? 106.827 141.082 78.165 1.00 27.09 217 GLY A CA 1
ATOM 1720 C C . GLY A 1 217 ? 107.915 141.446 77.180 1.00 31.36 217 GLY A C 1
ATOM 1721 O O . GLY A 1 217 ? 107.650 141.861 76.052 1.00 29.11 217 GLY A O 1
ATOM 1722 N N . ASP A 1 218 ? 109.160 141.305 77.624 1.00 28.44 218 ASP A N 1
ATOM 1723 C CA . ASP A 1 218 ? 110.256 141.374 76.668 1.00 34.05 218 ASP A CA 1
ATOM 1724 C C . ASP A 1 218 ? 111.477 140.675 77.258 1.00 29.62 218 ASP A C 1
ATOM 1725 O O . ASP A 1 218 ? 111.354 139.864 78.185 1.00 30.91 218 ASP A O 1
ATOM 1730 N N . GLY A 1 219 ? 112.640 140.990 76.714 1.00 29.25 219 GLY A N 1
ATOM 1731 C CA . GLY A 1 219 ? 113.857 140.247 76.975 1.00 30.01 219 GLY A CA 1
ATOM 1732 C C . GLY A 1 219 ? 114.791 140.374 75.794 1.00 30.26 219 GLY A C 1
ATOM 1733 O O . GLY A 1 219 ? 114.442 140.922 74.754 1.00 27.98 219 GLY A O 1
ATOM 1734 N N . SER A 1 220 ? 116.001 139.840 75.979 1.00 33.06 220 SER A N 1
ATOM 1735 C CA . SER A 1 220 ? 117.048 139.985 74.966 1.00 33.15 220 SER A CA 1
ATOM 1736 C C . SER A 1 220 ? 116.637 139.362 73.638 1.00 33.70 220 SER A C 1
ATOM 1737 O O . SER A 1 220 ? 116.997 139.871 72.567 1.00 33.33 220 SER A O 1
ATOM 1740 N N . ASP A 1 221 ? 115.870 138.270 73.685 1.00 29.76 221 ASP A N 1
ATOM 1741 C CA . ASP A 1 221 ? 115.433 137.560 72.489 1.00 25.97 221 ASP A CA 1
ATOM 1742 C C . ASP A 1 221 ? 114.282 138.235 71.769 1.00 29.17 221 ASP A C 1
ATOM 1743 O O . ASP A 1 221 ? 113.773 137.664 70.793 1.00 27.36 221 ASP A O 1
ATOM 1748 N N . PHE A 1 222 ? 113.864 139.423 72.218 1.00 26.26 222 PHE A N 1
ATOM 1749 C CA . PHE A 1 222 ? 112.757 140.128 71.577 1.00 30.42 222 PHE A CA 1
ATOM 1750 C C . PHE A 1 222 ? 112.925 140.184 70.056 1.00 30.61 222 PHE A C 1
ATOM 1751 O O . PHE A 1 222 ? 112.018 139.809 69.300 1.00 27.87 222 PHE A O 1
ATOM 1759 N N . GLU A 1 223 ? 114.092 140.638 69.586 1.00 26.41 223 GLU A N 1
ATOM 1760 C CA . GLU A 1 223 ? 114.310 140.767 68.145 1.00 25.02 223 GLU A CA 1
ATOM 1761 C C . GLU A 1 223 ? 114.286 139.419 67.439 1.00 24.54 223 GLU A C 1
ATOM 1762 O O . GLU A 1 223 ? 113.810 139.314 66.299 1.00 24.09 223 GLU A O 1
ATOM 1768 N N . LYS A 1 224 ? 114.860 138.395 68.075 1.00 25.02 224 LYS A N 1
ATOM 1769 C CA . LYS A 1 224 ? 114.868 137.058 67.493 1.00 26.14 224 LYS A CA 1
ATOM 1770 C C . LYS A 1 224 ? 113.450 136.518 67.367 1.00 23.71 224 LYS A C 1
ATOM 1771 O O . LYS A 1 224 ? 113.093 135.924 66.346 1.00 23.23 224 LYS A O 1
ATOM 1777 N N . CYS A 1 225 ? 112.623 136.731 68.395 1.00 27.31 225 CYS A N 1
ATOM 1778 C CA . CYS A 1 225 ? 111.227 136.291 68.337 1.00 24.15 225 CYS A CA 1
ATOM 1779 C C . CYS A 1 225 ? 110.455 137.031 67.255 1.00 25.21 225 CYS A C 1
ATOM 1780 O O . CYS A 1 225 ? 109.676 136.420 66.512 1.00 27.78 225 CYS A O 1
ATOM 1783 N N . GLN A 1 226 ? 110.668 138.348 67.130 1.00 27.09 226 GLN A N 1
ATOM 1784 C CA . GLN A 1 226 ? 110.016 139.093 66.054 1.00 26.58 226 GLN A CA 1
ATOM 1785 C C . GLN A 1 226 ? 110.417 138.569 64.678 1.00 26.99 226 GLN A C 1
ATOM 1786 O O . GLN A 1 226 ? 109.566 138.426 63.789 1.00 27.36 226 GLN A O 1
ATOM 1792 N N . ALA A 1 227 ? 111.704 138.282 64.468 1.00 27.91 227 ALA A N 1
ATOM 1793 C CA . ALA A 1 227 ? 112.103 137.775 63.156 1.00 28.10 227 ALA A CA 1
ATOM 1794 C C . ALA A 1 227 ? 111.510 136.395 62.894 1.00 27.95 227 ALA A C 1
ATOM 1795 O O . ALA A 1 227 ? 111.141 136.077 61.755 1.00 24.04 227 ALA A O 1
ATOM 1797 N N . TYR A 1 228 ? 111.397 135.564 63.937 1.00 21.46 228 TYR A N 1
ATOM 1798 C CA .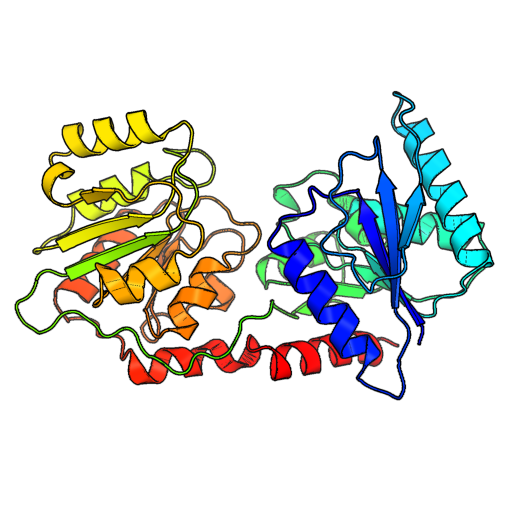 TYR A 1 228 ? 110.803 134.247 63.747 1.00 26.93 228 TYR A CA 1
ATOM 1799 C C . TYR A 1 228 ? 109.330 134.345 63.375 1.00 25.64 228 TYR A C 1
ATOM 1800 O O . TYR A 1 228 ? 108.841 133.557 62.554 1.00 27.27 228 TYR A O 1
ATOM 1809 N N . SER A 1 229 ? 108.595 135.285 63.975 1.00 25.34 229 SER A N 1
ATOM 1810 C CA . SER A 1 229 ? 107.197 135.455 63.588 1.00 24.58 229 SER A CA 1
ATOM 1811 C C . SER A 1 229 ? 107.093 135.881 62.129 1.00 28.10 229 SER A C 1
ATOM 1812 O O . SER A 1 229 ? 106.182 135.449 61.412 1.00 26.29 229 SER A O 1
ATOM 1815 N N . ARG A 1 230 ? 108.032 136.722 61.668 1.00 28.92 230 ARG A N 1
ATOM 1816 C CA . ARG A 1 230 ? 108.054 137.116 60.263 1.00 28.00 230 ARG A CA 1
ATOM 1817 C C . ARG A 1 230 ? 108.437 135.945 59.372 1.00 27.91 230 ARG A C 1
ATOM 1818 O O . ARG A 1 230 ? 107.855 135.767 58.296 1.00 32.89 230 ARG A O 1
ATOM 1826 N N . GLU A 1 231 ? 109.391 135.120 59.815 1.00 27.33 231 GLU A N 1
ATOM 1827 C CA . GLU A 1 231 ? 109.764 133.927 59.060 1.00 27.72 231 GLU A CA 1
ATOM 1828 C C . GLU A 1 231 ? 108.589 132.9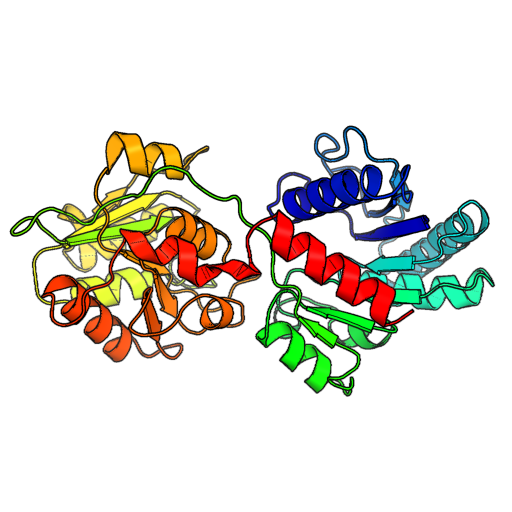59 58.918 1.00 30.94 231 GLU A C 1
ATOM 1829 O O . GLU A 1 231 ? 108.381 132.379 57.843 1.00 27.03 231 GLU A O 1
ATOM 1835 N N . LEU A 1 232 ? 107.807 132.777 59.987 1.00 26.69 232 LEU A N 1
ATOM 1836 C CA . LEU A 1 232 ? 106.634 131.902 59.946 1.00 29.34 232 LEU A CA 1
ATOM 1837 C C . LEU A 1 232 ? 105.442 132.531 59.242 1.00 27.59 232 LEU A C 1
ATOM 1838 O O . LEU A 1 232 ? 104.440 131.842 59.016 1.00 31.97 232 LEU A O 1
ATOM 1843 N N . GLY A 1 233 ? 105.506 133.818 58.929 1.00 28.25 233 GLY A N 1
ATOM 1844 C CA . GLY A 1 233 ? 104.388 134.490 58.302 1.00 29.06 233 GLY A CA 1
ATOM 1845 C C . GLY A 1 233 ? 103.207 134.762 59.204 1.00 31.62 233 GLY A C 1
ATOM 1846 O O . GLY A 1 233 ? 102.088 134.883 58.708 1.00 33.42 233 GLY A O 1
ATOM 1847 N N . ILE A 1 234 ? 103.421 134.869 60.519 1.00 27.22 234 ILE A N 1
ATOM 1848 C CA . ILE A 1 234 ? 102.346 135.149 61.467 1.00 28.64 234 ILE A CA 1
ATOM 1849 C C . ILE A 1 234 ? 102.429 136.570 62.014 1.00 28.51 234 ILE A C 1
ATOM 1850 O O . ILE A 1 234 ? 101.689 136.916 62.942 1.00 25.85 234 ILE A O 1
ATOM 1855 N N . GLU A 1 235 ? 103.295 137.417 61.449 1.00 27.51 235 GLU A N 1
ATOM 1856 C CA . GLU A 1 235 ? 103.658 138.656 62.134 1.00 28.82 235 GLU A CA 1
ATOM 1857 C C . GLU A 1 235 ? 102.480 139.614 62.270 1.00 27.36 235 GLU A C 1
ATOM 1858 O O . GLU A 1 235 ? 102.415 140.368 63.245 1.00 31.73 235 GLU A O 1
ATOM 1864 N N . GLN A 1 236 ? 101.541 139.603 61.325 1.00 25.38 236 GLN A N 1
ATOM 1865 C CA . GLN A 1 236 ? 100.390 140.498 61.427 1.00 28.53 236 GLN A CA 1
ATOM 1866 C C . GLN A 1 236 ? 99.328 140.008 62.416 1.00 30.06 236 GLN A C 1
ATOM 1867 O O . GLN A 1 236 ? 98.362 140.733 62.670 1.00 28.99 236 GLN A O 1
ATOM 1873 N N . ARG A 1 237 ? 99.482 138.816 62.990 1.00 28.14 237 ARG A N 1
ATOM 1874 C CA . ARG A 1 237 ? 98.569 138.324 64.018 1.00 26.27 237 ARG A CA 1
ATOM 1875 C C . ARG A 1 237 ? 99.135 138.487 65.421 1.00 26.11 237 ARG A C 1
ATOM 1876 O O . ARG A 1 237 ? 98.458 138.144 66.396 1.00 23.69 237 ARG A O 1
ATOM 1884 N N . VAL A 1 238 ? 100.352 139.004 65.552 1.00 22.02 238 VAL A N 1
ATOM 1885 C CA . VAL A 1 238 ? 100.999 139.143 66.850 1.00 23.60 238 VAL A CA 1
ATOM 1886 C C . VAL A 1 238 ? 101.060 140.619 67.206 1.00 25.61 238 VAL A C 1
ATOM 1887 O O . VAL A 1 238 ? 101.497 141.442 66.394 1.00 27.98 238 VAL A O 1
ATOM 1891 N N . ILE A 1 239 ? 100.652 140.946 68.428 1.00 21.81 239 ILE A N 1
ATOM 1892 C CA . ILE A 1 239 ? 100.724 142.296 68.962 1.00 24.49 239 ILE A CA 1
ATOM 1893 C C . ILE A 1 239 ? 101.665 142.273 70.161 1.00 24.38 239 ILE A C 1
ATOM 1894 O O . ILE A 1 239 ? 101.482 141.469 71.085 1.00 22.71 239 ILE A O 1
ATOM 1899 N N . TRP A 1 240 ? 102.689 143.130 70.136 1.00 25.63 240 TRP A N 1
ATOM 1900 C CA . TRP A 1 240 ? 103.724 143.160 71.167 1.00 22.80 240 TRP A CA 1
ATOM 1901 C C . TRP A 1 240 ? 103.528 144.370 72.074 1.00 27.00 240 TRP A C 1
ATOM 1902 O O . TRP A 1 240 ? 103.417 145.499 71.586 1.00 26.66 240 TRP A O 1
ATOM 1913 N N . TYR A 1 241 ? 103.519 144.143 73.391 1.00 23.81 241 TYR A N 1
ATOM 1914 C CA . TYR A 1 241 ? 103.307 145.219 74.357 1.00 25.08 241 TYR A CA 1
ATOM 1915 C C . TYR A 1 241 ? 104.574 145.648 75.085 1.00 28.45 241 TYR A C 1
ATOM 1916 O O . TYR A 1 241 ? 104.535 146.633 75.837 1.00 24.44 241 TYR A O 1
ATOM 1925 N N . GLY A 1 242 ? 105.684 144.943 74.893 1.00 25.21 242 GLY A N 1
ATOM 1926 C CA . GLY A 1 242 ? 106.864 145.225 75.671 1.00 30.36 242 GLY A CA 1
ATOM 1927 C C . GLY A 1 242 ? 106.658 144.822 77.122 1.00 29.74 242 GLY A C 1
ATOM 1928 O O . GLY A 1 242 ? 105.713 144.117 77.485 1.00 30.12 242 GLY A O 1
ATOM 1929 N N . TRP A 1 243 ? 107.587 145.271 77.960 1.00 30.03 243 TRP A N 1
ATOM 1930 C CA . TRP A 1 243 ? 107.445 145.083 79.394 1.00 28.93 243 TRP A CA 1
ATOM 1931 C C . TRP A 1 243 ? 106.284 145.922 79.911 1.00 30.92 243 TRP A C 1
ATOM 1932 O O . TRP A 1 243 ? 106.075 147.056 79.479 1.00 29.24 243 TRP A O 1
ATOM 1943 N N . GLN A 1 244 ? 105.512 145.361 80.832 1.00 30.54 244 GLN A N 1
ATOM 1944 C CA . GLN A 1 244 ? 104.387 146.098 81.383 1.00 32.15 244 GLN A CA 1
ATOM 1945 C C . GLN A 1 244 ? 104.391 145.893 82.886 1.00 33.74 244 GLN A C 1
ATOM 1946 O O . GLN A 1 244 ? 104.557 144.764 83.361 1.00 30.00 244 GLN A O 1
ATOM 1952 N N . SER A 1 245 ? 104.242 146.999 83.627 1.00 35.92 245 SER A N 1
ATOM 1953 C CA . SER A 1 245 ? 104.260 146.931 85.086 1.00 35.08 245 SER A CA 1
ATOM 1954 C C . SER A 1 245 ? 103.030 146.218 85.637 1.00 33.63 245 SER A C 1
ATOM 1955 O O . SER A 1 245 ? 103.125 145.495 86.639 1.00 30.86 245 SER A O 1
ATOM 1958 N N . ALA A 1 246 ? 101.867 146.407 85.002 1.00 32.73 246 ALA A N 1
ATOM 1959 C CA . ALA A 1 246 ? 100.606 145.806 85.446 1.00 31.67 246 ALA A CA 1
ATOM 1960 C C . ALA A 1 246 ? 99.958 145.088 84.270 1.00 28.16 246 ALA A C 1
ATOM 1961 O O . ALA A 1 246 ? 99.035 145.619 83.633 1.00 25.71 246 ALA A O 1
ATOM 1963 N N . PRO A 1 247 ? 100.424 143.875 83.948 1.00 31.52 247 PRO A N 1
ATOM 1964 C CA . PRO A 1 247 ? 99.892 143.185 82.761 1.00 26.35 247 PRO A CA 1
ATOM 1965 C C . PRO A 1 247 ? 98.389 143.000 82.792 1.00 22.98 247 PRO A C 1
ATOM 1966 O O . PRO A 1 247 ? 97.744 143.038 81.737 1.00 23.08 247 PRO A O 1
ATOM 1970 N N . TRP A 1 248 ? 97.813 142.754 83.966 1.00 21.24 248 TRP A N 1
ATOM 1971 C CA . TRP A 1 248 ? 96.392 142.448 84.012 1.00 21.73 248 TRP A CA 1
ATOM 1972 C C . TRP A 1 248 ? 95.532 143.689 83.834 1.00 26.36 248 TRP A C 1
ATOM 1973 O O . TRP A 1 248 ? 94.359 143.564 83.476 1.00 22.22 248 TRP A O 1
ATOM 1984 N N . GLN A 1 249 ? 96.102 144.878 84.042 1.00 24.47 249 GLN A N 1
ATOM 1985 C CA . GLN A 1 249 ? 95.421 146.108 83.658 1.00 27.09 249 GLN A CA 1
ATOM 1986 C C . GLN A 1 249 ? 95.418 146.274 82.147 1.00 24.11 249 GLN A C 1
ATOM 1987 O O . GLN A 1 249 ? 94.411 146.689 81.561 1.00 29.07 249 GLN A O 1
ATOM 1993 N N . VAL A 1 250 ? 96.545 145.963 81.501 1.00 23.25 250 VAL A N 1
ATOM 1994 C CA . VAL A 1 250 ? 96.601 145.964 80.040 1.00 23.02 250 VAL A CA 1
ATOM 1995 C C . VAL A 1 250 ? 95.572 144.999 79.468 1.00 23.35 250 VAL A C 1
ATOM 1996 O O . VAL A 1 250 ? 94.887 145.305 78.487 1.00 23.14 250 VAL A O 1
ATOM 2000 N N . VAL A 1 251 ? 95.458 143.809 80.060 1.00 22.60 251 VAL A N 1
ATOM 2001 C CA . VAL A 1 251 ? 94.475 142.836 79.590 1.00 25.77 251 VAL A CA 1
ATOM 2002 C C . VAL A 1 251 ? 93.062 143.419 79.650 1.00 26.17 251 VAL A C 1
ATOM 2003 O O . VAL A 1 251 ? 92.332 143.417 78.652 1.00 23.64 251 VAL A O 1
ATOM 2007 N N . GLN A 1 252 ? 92.671 143.966 80.806 1.00 27.33 252 GLN A N 1
ATOM 2008 C CA . GLN A 1 252 ? 91.304 144.474 80.959 1.00 26.00 252 GLN A CA 1
ATOM 2009 C C . GLN A 1 252 ? 91.036 145.693 80.078 1.00 27.84 252 GLN A C 1
ATOM 2010 O O . GLN A 1 252 ? 89.993 145.768 79.413 1.00 28.84 252 GLN A O 1
ATOM 2016 N N . GLN A 1 253 ? 91.964 146.652 80.048 1.00 28.09 253 GLN A N 1
ATOM 2017 C CA . GLN A 1 253 ? 91.723 147.926 79.364 1.00 28.46 253 GLN A CA 1
ATOM 2018 C C . GLN A 1 253 ? 91.929 147.837 77.855 1.00 30.67 253 GLN A C 1
ATOM 2019 O O . GLN A 1 253 ? 91.179 148.455 77.092 1.00 31.43 253 GLN A O 1
ATOM 2025 N N . LYS A 1 254 ? 92.947 147.110 77.396 1.00 27.33 254 LYS A N 1
ATOM 2026 C CA . LYS A 1 254 ? 93.308 147.138 75.986 1.00 26.72 254 LYS A CA 1
ATOM 2027 C C . LYS A 1 254 ? 92.886 145.899 75.207 1.00 27.31 254 LYS A C 1
ATOM 2028 O O . LYS A 1 254 ? 92.489 146.026 74.053 1.00 29.38 254 LYS A O 1
ATOM 2034 N N . ILE A 1 255 ? 92.935 144.718 75.807 1.00 21.79 255 ILE A N 1
ATOM 2035 C CA . ILE A 1 255 ? 92.624 143.478 75.109 1.00 25.02 255 ILE A CA 1
ATOM 2036 C C . ILE A 1 255 ? 91.169 143.060 75.311 1.00 25.09 255 ILE A C 1
ATOM 2037 O O . ILE A 1 255 ? 90.488 142.685 74.354 1.00 26.96 255 ILE A O 1
ATOM 2042 N N . LYS A 1 256 ? 90.686 143.104 76.559 1.00 22.49 256 LYS A N 1
ATOM 2043 C CA . LYS A 1 256 ? 89.269 143.031 76.917 1.00 20.34 256 LYS A CA 1
ATOM 2044 C C . LYS A 1 256 ? 88.657 141.634 76.832 1.00 20.40 256 LYS A C 1
ATOM 2045 O O . LYS A 1 256 ? 87.901 141.251 77.727 1.00 21.06 256 LYS A O 1
ATOM 2051 N N . ASN A 1 257 ? 88.958 140.873 75.780 1.00 20.18 257 ASN A N 1
ATOM 2052 C CA . ASN A 1 257 ? 88.432 139.518 75.579 1.00 19.80 257 ASN A CA 1
ATOM 2053 C C . ASN A 1 257 ? 89.593 138.580 75.262 1.00 18.95 257 ASN A C 1
ATOM 2054 O O . ASN A 1 257 ? 90.428 138.908 74.418 1.00 17.70 257 ASN A O 1
ATOM 2059 N N . VAL A 1 258 ? 89.646 137.427 75.934 1.00 16.80 258 VAL A N 1
ATOM 2060 C CA . VAL A 1 258 ? 90.763 136.488 75.815 1.00 18.50 258 VAL A CA 1
ATOM 2061 C C . VAL A 1 258 ? 90.203 135.078 75.685 1.00 18.31 258 VAL A C 1
ATOM 2062 O O . VAL A 1 258 ? 89.355 134.668 76.483 1.00 15.17 258 VAL A O 1
ATOM 2066 N N . THR A 1 259 ? 90.676 134.338 74.674 1.00 16.18 259 THR A N 1
ATOM 2067 C CA . THR A 1 259 ? 90.356 132.918 74.535 1.00 16.48 259 THR A CA 1
ATOM 2068 C C . THR A 1 259 ? 91.136 132.063 75.536 1.00 15.28 259 THR A C 1
ATOM 2069 O O . THR A 1 259 ? 90.559 131.216 76.230 1.00 14.79 259 THR A O 1
ATOM 2073 N N . ALA A 1 260 ? 92.453 132.243 75.599 1.00 14.65 260 ALA A N 1
ATOM 2074 C CA . ALA A 1 260 ? 93.275 131.437 76.496 1.00 19.19 260 ALA A CA 1
ATOM 2075 C C . ALA A 1 260 ? 94.643 132.083 76.670 1.00 15.87 260 ALA A C 1
ATOM 2076 O O . ALA A 1 260 ? 95.1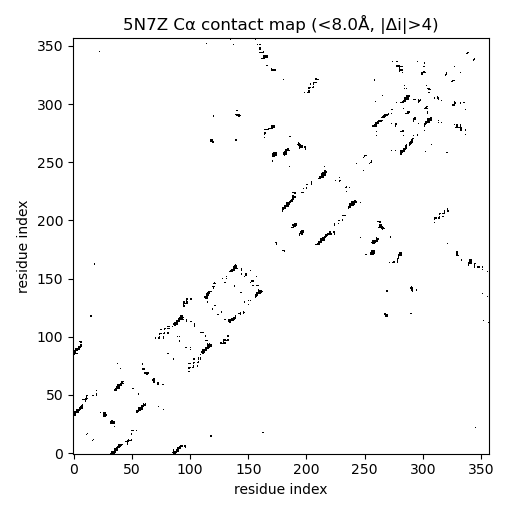62 132.731 75.758 1.00 17.33 260 ALA A O 1
ATOM 2078 N N . LEU A 1 261 ? 95.224 131.893 77.850 1.00 14.52 261 LEU A N 1
ATOM 2079 C CA . LEU A 1 261 ? 96.637 132.178 78.059 1.00 16.29 261 LEU A CA 1
ATOM 2080 C C . LEU A 1 261 ? 97.452 130.936 77.743 1.00 17.09 261 LEU A C 1
ATOM 2081 O O . LEU A 1 261 ? 97.049 129.816 78.077 1.00 15.06 261 LEU A O 1
ATOM 2086 N N . LEU A 1 262 ? 98.594 131.136 77.092 1.00 13.65 262 LEU A N 1
ATOM 2087 C CA . LEU A 1 262 ? 99.442 130.041 76.653 1.00 14.76 262 LEU A CA 1
ATOM 2088 C C . LEU A 1 262 ? 100.786 130.092 77.370 1.00 16.44 262 LEU A C 1
ATOM 2089 O O . LEU A 1 262 ? 101.352 131.173 77.589 1.00 15.53 262 LEU A O 1
ATOM 2094 N N . LEU A 1 263 ? 101.293 128.924 77.741 1.00 17.18 263 LEU A N 1
ATOM 2095 C CA . LEU A 1 263 ? 102.610 128.834 78.363 1.00 17.73 263 LEU A CA 1
ATOM 2096 C C . LEU A 1 263 ? 103.312 127.613 77.802 1.00 16.76 263 LEU A C 1
ATOM 2097 O O . LEU A 1 263 ? 102.761 126.514 77.854 1.00 15.62 263 LEU A O 1
ATOM 2102 N N . THR A 1 264 ? 104.519 127.800 77.254 1.00 17.79 264 THR A N 1
ATOM 2103 C CA . THR A 1 264 ? 105.176 126.739 76.500 1.00 17.18 264 THR A CA 1
ATOM 2104 C C . THR A 1 264 ? 106.542 126.373 77.084 1.00 20.01 264 THR A C 1
ATOM 2105 O O . THR A 1 264 ? 107.413 125.887 76.366 1.00 16.42 264 THR A O 1
ATOM 2109 N N . SER A 1 265 ? 106.727 126.553 78.392 1.00 13.97 265 SER A N 1
ATOM 2110 C CA . SER A 1 265 ? 108.058 126.503 78.980 1.00 20.19 265 SER A CA 1
ATOM 2111 C C . SER A 1 265 ? 108.614 125.077 79.075 1.00 18.36 265 SER A C 1
ATOM 2112 O O . SER A 1 265 ? 107.876 124.086 79.155 1.00 15.47 265 SER A O 1
ATOM 2115 N N . ALA A 1 266 ? 109.953 124.996 79.104 1.00 18.41 266 ALA A N 1
ATOM 2116 C CA . ALA A 1 266 ? 110.649 123.746 79.409 1.00 19.51 266 ALA A CA 1
ATOM 2117 C C . ALA A 1 266 ? 110.637 123.430 80.903 1.00 22.65 266 ALA A C 1
ATOM 2118 O O . ALA A 1 266 ? 110.634 122.255 81.290 1.00 21.90 266 ALA A O 1
ATOM 2120 N N . PHE A 1 267 ? 110.674 124.460 81.747 1.00 22.39 267 PHE A N 1
ATOM 2121 C CA . PHE A 1 267 ? 110.527 124.314 83.192 1.00 21.77 267 PHE A CA 1
ATOM 2122 C C . PHE A 1 267 ? 110.100 125.663 83.742 1.00 21.59 267 PHE A C 1
ATOM 2123 O O . PHE A 1 267 ? 110.234 126.693 83.075 1.00 19.52 267 PHE A O 1
ATOM 2131 N N . GLU A 1 268 ? 109.547 125.638 84.957 1.00 23.67 268 GLU A N 1
ATOM 2132 C CA . GLU A 1 268 ? 109.108 126.841 85.660 1.00 22.74 268 GLU A CA 1
ATOM 2133 C C . GLU A 1 268 ? 109.414 126.686 87.137 1.00 20.65 268 GLU A C 1
ATOM 2134 O O . GLU A 1 268 ? 109.251 125.592 87.687 1.00 20.63 268 GLU A O 1
ATOM 2140 N N . GLY A 1 269 ? 109.806 127.783 87.789 1.00 23.71 269 GLY A N 1
ATOM 2141 C CA . GLY A 1 269 ? 109.888 127.762 89.249 1.00 21.93 269 GLY A CA 1
ATOM 2142 C C . GLY A 1 269 ? 108.512 127.644 89.877 1.00 24.03 269 GLY A C 1
ATOM 2143 O O . GLY A 1 269 ? 108.249 126.767 90.709 1.00 22.00 269 GLY A O 1
ATOM 2144 N N . PHE A 1 270 ? 107.613 128.550 89.480 1.00 21.90 270 PHE A N 1
ATOM 2145 C CA . PHE A 1 270 ? 106.197 128.440 89.796 1.00 24.70 270 PHE A CA 1
ATOM 2146 C C . PHE A 1 270 ? 105.456 129.367 88.843 1.00 24.85 270 PHE A C 1
ATOM 2147 O O . PHE A 1 270 ? 105.737 130.574 88.808 1.00 23.22 270 PHE A O 1
ATOM 2155 N N . PRO A 1 271 ? 104.585 128.872 88.092 1.00 23.89 271 PRO A N 1
ATOM 2156 C CA . PRO A 1 271 ? 103.908 129.679 87.046 1.00 21.90 271 PRO A CA 1
ATOM 2157 C C . PRO A 1 271 ? 102.749 130.488 87.619 1.00 20.84 271 PRO A C 1
ATOM 2158 O O . PRO A 1 271 ? 101.560 130.180 87.422 1.00 20.96 271 PRO A O 1
ATOM 2162 N N . MET A 1 272 ? 103.116 131.550 88.352 1.00 20.99 272 MET A N 1
ATOM 2163 C CA . MET A 1 272 ? 102.136 132.417 89.008 1.00 21.53 272 MET A CA 1
ATOM 2164 C C . MET A 1 272 ? 101.231 133.106 87.988 1.00 23.35 272 MET A C 1
ATOM 2165 O O . MET A 1 272 ? 100.058 133.358 88.273 1.00 22.10 272 MET A O 1
ATOM 2170 N N . THR A 1 273 ? 101.744 133.407 86.791 1.00 21.23 273 THR A N 1
ATOM 2171 C CA . THR A 1 273 ? 100.887 134.038 85.794 1.00 21.38 273 THR A CA 1
ATOM 2172 C C . THR A 1 273 ? 99.706 133.145 85.416 1.00 21.33 273 THR A C 1
ATOM 2173 O O . THR A 1 273 ? 98.620 133.659 85.112 1.00 21.04 273 THR A O 1
ATOM 2177 N N . LEU A 1 274 ? 99.877 131.814 85.451 1.00 22.26 274 LEU A N 1
ATOM 2178 C CA . LEU A 1 274 ? 98.755 130.914 85.172 1.00 20.53 274 LEU A CA 1
ATOM 2179 C C . LEU A 1 274 ? 97.663 131.063 86.218 1.00 20.91 274 LEU A C 1
ATOM 2180 O O . LEU A 1 274 ? 96.473 131.121 85.886 1.00 18.21 274 LEU A O 1
ATOM 2185 N N . LEU A 1 275 ? 98.051 131.055 87.501 1.00 17.41 275 LEU A N 1
ATOM 2186 C CA . LEU A 1 275 ? 97.102 131.285 88.583 1.00 21.24 275 LEU A CA 1
ATOM 2187 C C . LEU A 1 275 ? 96.405 132.619 88.427 1.00 19.18 275 LEU A C 1
ATOM 2188 O O . LEU A 1 275 ? 95.201 132.736 88.692 1.00 22.37 275 LEU A O 1
ATOM 2193 N N . GLU A 1 276 ? 97.168 133.655 88.071 1.00 21.48 276 GLU A N 1
ATOM 2194 C CA . GLU A 1 276 ? 96.581 134.977 87.896 1.00 21.83 276 GLU A CA 1
ATOM 2195 C C . GLU A 1 276 ? 95.536 134.951 86.785 1.00 21.79 276 GLU A C 1
ATOM 2196 O O . GLU A 1 276 ? 94.417 135.456 86.954 1.00 20.33 276 GLU A O 1
ATOM 2202 N N . ALA A 1 277 ? 95.869 134.312 85.664 1.00 18.50 277 ALA A N 1
ATOM 2203 C CA . ALA A 1 277 ? 94.925 134.212 84.552 1.00 18.21 277 ALA A CA 1
ATOM 2204 C C . ALA A 1 277 ? 93.659 133.453 84.959 1.00 18.74 277 ALA A C 1
ATOM 2205 O O . ALA A 1 277 ? 92.540 133.896 84.687 1.00 17.90 277 ALA A O 1
ATOM 2207 N N . MET A 1 278 ? 93.803 132.319 85.645 1.00 16.73 278 MET A N 1
ATOM 2208 C CA . MET A 1 278 ? 92.601 131.604 86.051 1.00 17.79 278 MET A CA 1
ATOM 2209 C C . MET A 1 278 ? 91.800 132.374 87.093 1.00 19.84 278 MET A C 1
ATOM 2210 O O . MET A 1 278 ? 90.579 132.209 87.173 1.00 17.97 278 MET A O 1
ATOM 2215 N N . SER A 1 279 ? 92.456 133.204 87.908 1.00 18.48 279 SER A N 1
ATOM 2216 C CA . SER A 1 279 ? 91.690 133.980 88.882 1.00 19.21 279 SER A CA 1
ATOM 2217 C C . SER A 1 279 ? 90.817 135.030 88.193 1.00 20.63 279 SER A C 1
ATOM 2218 O O . SER A 1 279 ? 89.808 135.446 88.761 1.00 19.44 279 SER A O 1
ATOM 2221 N N . TYR A 1 280 ? 91.160 135.420 86.964 1.00 17.45 280 TYR A N 1
ATOM 2222 C CA . TYR A 1 280 ? 90.318 136.259 86.127 1.00 19.40 280 TYR A CA 1
ATOM 2223 C C . TYR A 1 280 ? 89.412 135.461 85.203 1.00 18.13 280 TYR A C 1
ATOM 2224 O O . TYR A 1 280 ? 88.690 136.061 84.394 1.00 17.37 280 TYR A O 1
ATOM 2233 N N . GLY A 1 281 ? 89.417 134.138 85.320 1.00 18.72 281 GLY A N 1
ATOM 2234 C CA . GLY A 1 281 ? 88.544 133.289 84.531 1.00 18.99 281 GLY A CA 1
ATOM 2235 C C . GLY A 1 281 ? 89.074 132.934 83.163 1.00 18.26 281 GLY A C 1
ATOM 2236 O O . GLY A 1 281 ? 88.298 132.459 82.322 1.00 15.23 281 GLY A O 1
ATOM 2237 N N . ILE A 1 282 ? 90.362 133.134 82.913 1.00 17.80 282 ILE A N 1
ATOM 2238 C CA . ILE A 1 282 ? 90.952 132.872 81.602 1.00 14.71 282 ILE A CA 1
ATOM 2239 C C . ILE A 1 282 ? 91.480 131.441 81.592 1.00 16.27 282 ILE A C 1
ATOM 2240 O O . ILE A 1 282 ? 92.289 131.087 82.470 1.00 17.65 282 ILE A O 1
ATOM 2245 N N . PRO A 1 283 ? 91.070 130.595 80.639 1.00 16.02 283 PRO A N 1
ATOM 2246 C CA . PRO A 1 283 ? 91.617 129.232 80.583 1.00 15.05 283 PRO A CA 1
ATOM 2247 C C . PRO A 1 283 ? 93.075 129.250 80.153 1.00 14.45 283 PRO A C 1
ATOM 2248 O O . PRO A 1 283 ? 93.519 130.154 79.436 1.00 15.43 283 PRO A O 1
ATOM 2252 N N . CYS A 1 284 ? 93.833 128.236 80.598 1.00 15.54 284 CYS A N 1
ATOM 2253 C CA . CYS A 1 284 ? 95.269 128.171 80.321 1.00 13.92 284 CYS A CA 1
ATOM 2254 C C . CYS A 1 284 ? 95.652 126.886 79.595 1.00 15.81 284 CYS A C 1
ATOM 2255 O O . CYS A 1 284 ? 95.288 125.790 80.030 1.00 16.56 284 CYS A O 1
ATOM 2258 N N . ILE A 1 285 ? 96.437 127.008 78.535 1.00 14.63 285 ILE A N 1
ATOM 2259 C CA . ILE A 1 285 ? 97.009 125.844 77.863 1.00 12.82 285 ILE A CA 1
ATOM 2260 C C . ILE A 1 285 ? 98.517 125.886 78.087 1.00 14.57 285 ILE A C 1
ATOM 2261 O O . ILE A 1 285 ? 99.189 126.815 77.622 1.00 16.13 285 ILE A O 1
ATOM 2266 N N . SER A 1 286 ? 99.051 124.881 78.792 1.00 15.19 286 SER A N 1
ATOM 2267 C CA . SER A 1 286 ? 100.442 124.894 79.260 1.00 15.79 286 SER A CA 1
ATOM 2268 C C . SER A 1 286 ? 101.135 123.573 78.960 1.00 17.22 286 SER A C 1
ATOM 2269 O O . SER A 1 286 ? 100.496 122.508 78.970 1.00 16.52 286 SER A O 1
ATOM 2272 N N . SER A 1 287 ? 102.448 123.633 78.709 1.00 14.88 287 SER A N 1
ATOM 2273 C CA . SER A 1 287 ? 103.233 122.401 78.748 1.00 14.80 287 SER A CA 1
ATOM 2274 C C . SER A 1 287 ? 103.173 121.854 80.166 1.00 18.06 287 SER A C 1
ATOM 2275 O O . SER A 1 287 ? 103.043 122.613 81.127 1.00 17.39 287 SER A O 1
ATOM 2278 N N . ASP A 1 288 ? 103.215 120.524 80.287 1.00 16.99 288 ASP A N 1
ATOM 2279 C CA . ASP A 1 288 ? 103.169 119.857 81.593 1.00 16.47 288 ASP A CA 1
ATOM 2280 C C . ASP A 1 288 ? 104.611 119.706 82.082 1.00 23.57 288 ASP A C 1
ATOM 2281 O O . ASP A 1 288 ? 105.193 118.625 82.086 1.00 18.45 288 ASP A O 1
ATOM 2286 N N . CYS A 1 289 ? 105.199 120.846 82.449 1.00 20.13 289 CYS A N 1
ATOM 2287 C CA . CYS A 1 289 ? 106.618 120.930 82.759 1.00 20.97 289 CYS A CA 1
ATOM 2288 C C . CYS A 1 289 ? 106.833 120.953 84.275 1.00 21.88 289 CYS A C 1
ATOM 2289 O O . CYS A 1 289 ? 105.909 121.194 85.058 1.00 21.95 289 CYS A O 1
ATOM 2292 N N . MET A 1 290 ? 108.058 120.651 84.687 1.00 22.12 290 MET A N 1
ATOM 2293 C CA . MET A 1 290 ? 108.447 120.835 86.092 1.00 24.21 290 MET A CA 1
ATOM 2294 C C . MET A 1 290 ? 108.572 122.315 86.410 1.00 23.71 290 MET A C 1
ATOM 2295 O O . MET A 1 290 ? 109.396 122.982 85.782 1.00 22.68 290 MET A O 1
ATOM 2300 N N . SER A 1 291 ? 107.782 122.852 87.349 1.00 23.57 291 SER A N 1
ATOM 2301 C CA . SER A 1 291 ? 106.643 122.190 87.994 1.00 22.54 291 SER A CA 1
ATOM 2302 C C . SER A 1 291 ? 105.548 123.234 88.155 1.00 19.72 291 SER A C 1
ATOM 2303 O O . SER A 1 291 ? 105.810 124.422 87.978 1.00 21.92 291 SER A O 1
ATOM 2306 N N . GLY A 1 292 ? 104.340 122.801 88.515 1.00 17.78 292 GLY A N 1
ATOM 2307 C CA . GLY A 1 292 ? 103.261 123.723 88.769 1.00 21.94 292 GLY A CA 1
ATOM 2308 C C . GLY A 1 292 ? 102.028 123.580 87.886 1.00 17.13 292 GLY A C 1
ATOM 2309 O O . GLY A 1 292 ? 100.907 123.485 88.391 1.00 19.43 292 GLY A O 1
ATOM 2310 N N . PRO A 1 293 ? 102.186 123.595 86.558 1.00 18.73 293 PRO A N 1
ATOM 2311 C CA . PRO A 1 293 ? 100.976 123.630 85.712 1.00 18.26 293 PRO A CA 1
ATOM 2312 C C . PRO A 1 293 ? 100.017 122.484 85.965 1.00 19.12 293 PRO A C 1
ATOM 2313 O O . PRO A 1 293 ? 98.798 122.693 85.961 1.00 17.85 293 PRO A O 1
ATOM 2317 N N . ARG A 1 294 ? 100.517 121.270 86.202 1.00 19.76 294 ARG A N 1
ATOM 2318 C CA . ARG A 1 294 ? 99.577 120.180 86.429 1.00 19.23 294 ARG A CA 1
ATOM 2319 C C . ARG A 1 294 ? 98.834 120.288 87.760 1.00 19.21 294 ARG A C 1
ATOM 2320 O O . ARG A 1 294 ? 97.824 119.598 87.937 1.00 19.24 294 ARG A O 1
ATOM 2328 N N . ASP A 1 295 ? 99.285 121.140 88.685 1.00 17.70 295 ASP A N 1
ATOM 2329 C CA . ASP A 1 295 ? 98.572 121.319 89.948 1.00 19.71 295 ASP A CA 1
ATOM 2330 C C . ASP A 1 295 ? 97.421 122.304 89.839 1.00 22.56 295 ASP A C 1
ATOM 2331 O O . ASP A 1 295 ? 96.548 122.324 90.715 1.00 22.62 295 ASP A O 1
ATOM 2336 N N . MET A 1 296 ? 97.427 123.130 88.800 1.00 19.98 296 MET A N 1
ATOM 2337 C CA . MET A 1 296 ? 96.441 124.172 88.559 1.00 18.16 296 MET A CA 1
ATOM 2338 C C . MET A 1 296 ? 95.473 123.820 87.448 1.00 19.93 296 MET A C 1
ATOM 2339 O O . MET A 1 296 ? 94.270 124.059 87.581 1.00 19.09 296 MET A O 1
ATOM 2344 N N . ILE A 1 297 ? 95.969 123.261 86.348 1.00 16.12 297 ILE A N 1
ATOM 2345 C CA . ILE A 1 297 ? 95.116 123.013 85.185 1.00 16.36 297 ILE A CA 1
ATOM 2346 C C . ILE A 1 297 ? 94.384 121.694 85.359 1.00 18.37 297 ILE A C 1
ATOM 2347 O O . ILE A 1 297 ? 94.992 120.665 85.688 1.00 19.62 297 ILE A O 1
ATOM 2352 N N . LYS A 1 298 ? 93.077 121.719 85.120 1.00 18.28 298 LYS A N 1
ATOM 2353 C CA . LYS A 1 298 ? 92.250 120.518 85.062 1.00 18.78 298 LYS A CA 1
ATOM 2354 C C . LYS A 1 298 ? 91.801 120.342 83.618 1.00 21.21 298 LYS A C 1
ATOM 2355 O O . LYS A 1 298 ? 90.923 121.087 83.152 1.00 20.87 298 LYS A O 1
ATOM 2361 N N . PRO A 1 299 ? 92.395 119.413 82.870 1.00 19.88 299 PRO A N 1
ATOM 2362 C CA . PRO A 1 299 ? 92.054 119.251 81.450 1.00 18.52 299 PRO A CA 1
ATOM 2363 C C . PRO A 1 299 ? 90.551 119.239 81.199 1.00 20.96 299 PRO A C 1
ATOM 2364 O O . PRO A 1 299 ? 89.790 118.554 81.883 1.00 19.49 299 PRO A O 1
ATOM 2368 N N . GLY A 1 300 ? 90.125 120.033 80.221 1.00 20.41 300 GLY A N 1
ATOM 2369 C CA . GLY A 1 300 ? 88.743 120.121 79.831 1.00 19.44 300 GLY A CA 1
ATOM 2370 C C . GLY A 1 300 ? 87.917 121.073 80.655 1.00 19.79 300 GLY A C 1
ATOM 2371 O O . GLY A 1 300 ? 86.798 121.415 80.244 1.00 17.03 300 GLY A O 1
ATOM 2372 N N . LEU A 1 301 ? 88.414 121.505 81.812 1.00 16.69 301 LEU A N 1
ATOM 2373 C CA . LEU A 1 301 ? 87.661 122.349 82.719 1.00 19.23 301 LEU A CA 1
ATOM 2374 C C . LEU A 1 301 ? 88.185 123.778 82.766 1.00 21.07 301 LEU A C 1
ATOM 2375 O O . LEU A 1 301 ? 87.404 124.730 82.641 1.00 18.25 301 LEU A O 1
ATOM 2380 N N . ASN A 1 302 ? 89.497 123.976 82.946 1.00 17.74 302 ASN A N 1
ATOM 2381 C CA . ASN A 1 302 ? 90.034 125.332 82.965 1.00 17.36 302 ASN A CA 1
ATOM 2382 C C . ASN A 1 302 ? 91.228 125.483 82.024 1.00 18.05 302 ASN A C 1
ATOM 2383 O O . ASN A 1 302 ? 92.001 126.440 82.158 1.00 16.30 302 ASN A O 1
ATOM 2388 N N . GLY A 1 303 ? 91.398 124.559 81.084 1.00 18.24 303 GLY A N 1
ATOM 2389 C CA . GLY A 1 303 ? 92.504 124.608 80.156 1.00 15.67 303 GLY A CA 1
ATOM 2390 C C . GLY A 1 303 ? 92.998 123.204 79.832 1.00 15.84 303 GLY A C 1
ATOM 2391 O O . GLY A 1 303 ? 92.278 122.232 79.992 1.00 15.98 303 GLY A O 1
ATOM 2392 N N . GLU A 1 304 ? 94.244 123.118 79.352 1.00 14.27 304 GLU A N 1
ATOM 2393 C CA . GLU A 1 304 ? 94.806 121.833 78.947 1.00 17.50 304 GLU A CA 1
ATOM 2394 C C . GLU A 1 304 ? 96.287 121.787 79.274 1.00 16.83 304 GLU A C 1
ATOM 2395 O O . GLU A 1 304 ? 96.951 122.817 79.411 1.00 14.35 304 GLU A O 1
ATOM 2401 N N . LEU A 1 305 ? 96.812 120.565 79.294 1.00 13.65 305 LEU A N 1
ATOM 2402 C CA . LEU A 1 305 ? 98.233 120.312 79.449 1.00 16.42 305 LEU A CA 1
ATOM 2403 C C . LEU A 1 305 ? 98.700 119.498 78.255 1.00 18.29 305 LEU A C 1
ATOM 2404 O O . LEU A 1 305 ? 97.950 118.669 77.729 1.00 21.38 305 LEU A O 1
ATOM 2409 N N . TYR A 1 306 ? 99.938 119.737 77.818 1.00 15.47 306 TYR A N 1
ATOM 2410 C CA . TYR A 1 306 ? 100.544 118.871 76.815 1.00 17.01 306 TYR A CA 1
ATOM 2411 C C . TYR A 1 306 ? 101.902 118.376 77.302 1.00 17.67 306 TYR A C 1
ATOM 2412 O O . TYR A 1 306 ? 102.640 119.116 77.956 1.00 17.14 306 TYR A O 1
ATOM 2421 N N . THR A 1 307 ? 102.220 117.125 76.946 1.00 18.03 307 THR A N 1
ATOM 2422 C CA . THR A 1 307 ? 103.510 116.516 77.250 1.00 19.41 307 THR A CA 1
ATOM 2423 C C . THR A 1 307 ? 104.643 117.398 76.737 1.00 18.14 307 THR A C 1
ATOM 2424 O O . THR A 1 307 ? 104.563 117.913 75.613 1.00 17.70 307 THR A O 1
ATOM 2428 N N . PRO A 1 308 ? 105.686 117.625 77.526 1.00 19.72 308 PRO A N 1
ATOM 2429 C CA . PRO A 1 308 ? 106.811 118.430 77.034 1.00 19.96 308 PRO A CA 1
ATOM 2430 C C . PRO A 1 308 ? 107.298 117.916 75.682 1.00 23.19 308 PRO A C 1
ATOM 2431 O O . PRO A 1 308 ? 107.421 116.707 75.459 1.00 24.98 308 PRO A O 1
ATOM 2435 N N . GLY A 1 309 ? 107.486 118.842 74.746 1.00 21.30 309 GLY A N 1
ATOM 2436 C CA . GLY A 1 309 ? 107.885 118.510 73.397 1.00 25.06 309 GLY A CA 1
ATOM 2437 C C . GLY A 1 309 ? 106.774 118.091 72.450 1.00 24.24 309 GLY A C 1
ATOM 2438 O O . GLY A 1 309 ? 107.019 117.994 71.242 1.00 24.66 309 GLY A O 1
ATOM 2439 N N . ALA A 1 310 ? 105.563 117.838 72.933 1.00 23.44 310 ALA A N 1
ATOM 2440 C CA . ALA A 1 310 ? 104.499 117.339 72.058 1.00 21.82 310 ALA A CA 1
ATOM 2441 C C . ALA A 1 310 ? 103.772 118.519 71.409 1.00 21.34 310 ALA A C 1
ATOM 2442 O O . ALA A 1 310 ? 102.643 118.869 71.760 1.00 18.95 310 ALA A O 1
ATOM 2444 N N . ILE A 1 311 ? 104.454 119.147 70.439 1.00 18.81 311 ILE A N 1
ATOM 2445 C CA . ILE A 1 311 ? 103.852 120.305 69.774 1.00 17.99 311 ILE A CA 1
ATOM 2446 C C . ILE A 1 311 ? 102.580 119.908 69.005 1.00 19.00 311 ILE A C 1
ATOM 2447 O O . ILE A 1 311 ? 101.654 120.709 68.888 1.00 16.24 311 ILE A O 1
ATOM 2452 N N . ASP A 1 312 ? 102.515 118.682 68.463 1.00 21.54 312 ASP A N 1
ATOM 2453 C CA . ASP A 1 312 ? 101.294 118.213 67.795 1.00 18.96 312 ASP A CA 1
ATOM 2454 C C . ASP A 1 312 ? 100.091 118.231 68.740 1.00 18.06 312 ASP A C 1
ATOM 2455 O O . ASP A 1 312 ? 98.976 118.585 68.342 1.00 16.41 312 ASP A O 1
ATOM 2460 N N . ASP A 1 313 ? 100.307 117.844 70.001 1.00 17.76 313 ASP A N 1
ATOM 2461 C CA . ASP A 1 313 ? 99.236 117.843 70.994 1.00 17.62 313 ASP A CA 1
ATOM 2462 C C . ASP A 1 313 ? 98.819 119.267 71.365 1.00 17.15 313 ASP A C 1
ATOM 2463 O O . ASP A 1 313 ? 97.628 119.553 71.521 1.00 18.21 313 ASP A O 1
ATOM 2468 N N . PHE A 1 314 ? 99.799 120.158 71.524 1.00 14.36 314 PHE A N 1
ATOM 2469 C CA . PHE A 1 314 ? 99.536 121.577 71.750 1.00 14.13 314 PHE A CA 1
ATOM 2470 C C . PHE A 1 314 ? 98.653 122.158 70.644 1.00 17.30 314 PHE A C 1
ATOM 2471 O O . PHE A 1 314 ? 97.651 122.843 70.911 1.00 15.44 314 PHE A O 1
ATOM 2479 N N . VAL A 1 315 ? 99.005 121.877 69.389 1.00 15.11 315 VAL A N 1
ATOM 2480 C CA . VAL A 1 315 ? 98.217 122.379 68.267 1.00 17.24 315 VAL A CA 1
ATOM 2481 C C . VAL A 1 315 ? 96.789 121.856 68.340 1.00 15.98 315 VAL A C 1
ATOM 2482 O O . VAL A 1 315 ? 95.835 122.599 68.096 1.00 16.82 315 VAL A O 1
ATOM 2486 N N . GLY A 1 316 ? 96.616 120.583 68.695 1.00 16.21 316 GLY A N 1
ATOM 2487 C CA . GLY A 1 316 ? 95.266 120.048 68.857 1.00 17.25 316 GLY A CA 1
ATOM 2488 C C . GLY A 1 316 ? 94.463 120.790 69.905 1.00 16.16 316 GLY A C 1
ATOM 2489 O O . GLY A 1 316 ? 93.285 121.104 69.696 1.00 15.82 316 GLY A O 1
ATOM 2490 N N . HIS A 1 317 ? 95.085 121.083 71.050 1.00 15.56 317 HIS A N 1
ATOM 2491 C CA . HIS A 1 317 ? 94.392 121.864 72.065 1.00 16.77 317 HIS A CA 1
ATOM 2492 C C . HIS A 1 317 ? 94.023 123.243 71.543 1.00 16.14 317 HIS A C 1
ATOM 2493 O O . HIS A 1 317 ? 92.954 123.761 71.870 1.00 15.53 317 HIS A O 1
ATOM 2500 N N . LEU A 1 318 ? 94.910 123.873 70.761 1.00 15.45 318 LEU A N 1
ATOM 2501 C CA . LEU A 1 318 ? 94.597 125.194 70.211 1.00 15.54 318 LEU A CA 1
ATOM 2502 C C . LEU A 1 318 ? 93.444 125.123 69.207 1.00 15.90 318 LEU A C 1
ATOM 2503 O O . LEU A 1 318 ? 92.538 125.972 69.213 1.00 13.84 318 LEU A O 1
ATOM 2508 N N . ASN A 1 319 ? 93.483 124.133 68.310 1.00 15.54 319 ASN A N 1
ATOM 2509 C CA . ASN A 1 319 ? 92.413 124.010 67.320 1.00 16.73 319 ASN A CA 1
ATOM 2510 C C . ASN A 1 319 ? 91.053 123.845 67.981 1.00 15.93 319 ASN A C 1
ATOM 2511 O O . ASN A 1 319 ? 90.054 124.433 67.534 1.00 14.11 319 ASN A O 1
ATOM 2516 N N . ARG A 1 320 ? 90.994 123.057 69.056 1.00 14.83 320 ARG A N 1
ATOM 2517 C CA . ARG A 1 320 ? 89.714 122.768 69.689 1.00 14.93 320 ARG A CA 1
ATOM 2518 C C . ARG A 1 320 ? 89.161 123.958 70.447 1.00 16.28 320 ARG A C 1
ATOM 2519 O O . ARG A 1 320 ? 87.943 124.141 70.510 1.00 16.10 320 ARG A O 1
ATOM 2527 N N . VAL A 1 321 ? 90.021 124.739 71.103 1.00 14.76 321 VAL A N 1
ATOM 2528 C CA . VAL A 1 321 ? 89.469 125.900 71.783 1.00 15.92 321 VAL A CA 1
ATOM 2529 C C . VAL A 1 321 ? 89.075 126.955 70.761 1.00 17.88 321 VAL A C 1
ATOM 2530 O O . VAL A 1 321 ? 88.075 127.646 70.942 1.00 15.84 321 VAL A O 1
ATOM 2534 N N . ILE A 1 322 ? 89.783 127.037 69.628 1.00 15.39 322 ILE A N 1
ATOM 2535 C CA . ILE A 1 322 ? 89.381 127.976 68.578 1.00 16.79 322 ILE A CA 1
ATOM 2536 C C . ILE A 1 322 ? 88.015 127.587 68.009 1.00 15.48 322 ILE A C 1
ATOM 2537 O O . ILE A 1 322 ? 87.122 128.434 67.813 1.00 17.25 322 ILE A O 1
ATOM 2542 N N . SER A 1 323 ? 87.832 126.301 67.725 1.00 17.55 323 SER A N 1
ATOM 2543 C CA . SER A 1 323 ? 86.622 125.879 67.020 1.00 20.95 323 SER A CA 1
ATOM 2544 C C . SER A 1 323 ? 85.398 125.871 67.922 1.00 21.86 323 SER A C 1
ATOM 2545 O O . SER A 1 323 ? 84.272 125.951 67.425 1.00 20.81 323 SER A O 1
ATOM 2548 N N . GLY A 1 324 ? 85.588 125.794 69.225 1.00 17.15 324 GLY A N 1
ATOM 2549 C CA . GLY A 1 324 ? 84.498 125.509 70.132 1.00 20.03 324 GLY A CA 1
ATOM 2550 C C . GLY A 1 324 ? 84.278 124.040 70.409 1.00 17.28 324 GLY A C 1
ATOM 2551 O O . GLY A 1 324 ? 83.365 123.702 71.185 1.00 20.33 324 GLY A O 1
ATOM 2552 N N . GLU A 1 325 ? 85.075 123.150 69.803 1.00 17.08 325 GLU A N 1
ATOM 2553 C CA . GLU A 1 325 ? 84.937 121.724 70.109 1.00 18.53 325 GLU A CA 1
ATOM 2554 C C . GLU A 1 325 ? 85.070 121.491 71.603 1.00 21.09 325 GLU A C 1
ATOM 2555 O O . GLU A 1 325 ? 84.339 120.681 72.184 1.00 16.23 325 GLU A O 1
ATOM 2561 N N . VAL A 1 326 ? 86.001 122.196 72.238 1.00 16.09 326 VAL A N 1
ATOM 2562 C CA . VAL A 1 326 ? 86.083 122.273 73.690 1.00 18.96 326 VAL A CA 1
ATOM 2563 C C . VAL A 1 326 ? 85.808 123.719 74.082 1.00 20.18 326 VAL A C 1
ATOM 2564 O O . VAL A 1 326 ? 86.308 124.650 73.434 1.00 17.55 326 VAL A O 1
ATOM 2568 N N . LYS A 1 327 ? 84.992 123.909 75.124 1.00 16.46 327 LYS A N 1
ATOM 2569 C CA . LYS A 1 327 ? 84.611 125.237 75.581 1.00 19.05 327 LYS A CA 1
ATOM 2570 C C . LYS A 1 327 ? 84.870 125.341 77.075 1.00 21.23 327 LYS A C 1
ATOM 2571 O O . LYS A 1 327 ? 84.394 124.501 77.849 1.00 21.57 327 LYS A O 1
ATOM 2577 N N . TYR A 1 328 ? 85.615 126.360 77.485 1.00 14.44 328 TYR A N 1
ATOM 2578 C CA . TYR A 1 328 ? 85.891 126.581 78.896 1.00 18.94 328 TYR A CA 1
ATOM 2579 C C . TYR A 1 328 ? 85.000 127.722 79.368 1.00 18.42 328 TYR A C 1
ATOM 2580 O O . TYR A 1 328 ? 84.906 128.752 78.695 1.00 19.17 328 TYR A O 1
ATOM 2589 N N . GLN A 1 329 ? 84.308 127.524 80.486 1.00 17.81 329 GLN A N 1
ATOM 2590 C CA . GLN A 1 329 ? 83.316 128.490 80.943 1.00 19.07 329 GLN A CA 1
ATOM 2591 C C . GLN A 1 329 ? 84.019 129.494 81.836 1.00 19.02 329 GLN A C 1
ATOM 2592 O O . GLN A 1 329 ? 84.361 129.173 82.976 1.00 19.16 329 GLN A O 1
ATOM 2598 N N . HIS A 1 330 ? 84.242 130.703 81.322 1.00 16.93 330 HIS A N 1
ATOM 2599 C CA . HIS A 1 330 ? 85.086 131.631 82.066 1.00 17.01 330 HIS A CA 1
ATOM 2600 C C . HIS A 1 330 ? 84.473 131.961 83.426 1.00 19.66 330 HIS A C 1
ATOM 2601 O O . HIS A 1 330 ? 85.204 132.138 84.407 1.00 18.64 330 HIS A O 1
ATOM 2608 N N . ASP A 1 331 ? 83.135 132.001 83.510 1.00 15.44 331 ASP A N 1
ATOM 2609 C CA . ASP A 1 331 ? 82.470 132.351 84.769 1.00 21.07 331 ASP A CA 1
ATOM 2610 C C . ASP A 1 331 ? 82.735 131.369 85.909 1.00 21.41 331 ASP A C 1
ATOM 2611 O O . ASP A 1 331 ? 82.618 131.758 87.085 1.00 20.01 331 ASP A O 1
ATOM 2616 N N . ILE A 1 332 ? 83.086 130.115 85.629 1.00 19.08 332 ILE A N 1
ATOM 2617 C CA . ILE A 1 332 ? 83.348 129.173 86.716 1.00 20.19 332 ILE A CA 1
ATOM 2618 C C . ILE A 1 332 ? 84.832 128.878 86.912 1.00 19.58 332 ILE A C 1
ATOM 2619 O O . ILE A 1 332 ? 85.186 128.196 87.882 1.00 19.68 332 ILE A O 1
ATOM 2624 N N . ILE A 1 333 ? 85.702 129.325 86.010 1.00 17.87 333 ILE A N 1
ATOM 2625 C CA . ILE A 1 333 ? 87.128 129.009 86.143 1.00 18.36 333 ILE A CA 1
ATOM 2626 C C . ILE A 1 333 ? 87.728 129.525 87.444 1.00 20.20 333 ILE A C 1
ATOM 2627 O O . ILE A 1 333 ? 88.529 128.800 88.058 1.00 19.32 333 ILE A O 1
ATOM 2632 N N . PRO A 1 334 ? 87.407 130.729 87.936 1.00 20.54 334 PRO A N 1
ATOM 2633 C CA . PRO A 1 334 ? 88.021 131.160 89.210 1.00 22.25 334 PRO A CA 1
ATOM 2634 C C . PRO A 1 334 ? 87.747 130.214 90.353 1.00 23.31 334 PRO A C 1
ATOM 2635 O O . PRO A 1 334 ? 88.601 130.072 91.235 1.00 25.52 334 PRO A O 1
ATOM 2639 N N . GLY A 1 335 ? 86.604 129.531 90.342 1.00 21.99 335 GLY A N 1
ATOM 2640 C CA . GLY A 1 335 ? 86.293 128.535 91.353 1.00 24.35 335 GLY A CA 1
ATOM 2641 C C . GLY A 1 335 ? 87.105 127.261 91.250 1.00 26.48 335 GLY A C 1
ATOM 2642 O O . GLY A 1 335 ? 87.122 126.479 92.206 1.00 24.80 335 GLY A O 1
ATOM 2643 N N . THR A 1 336 ? 87.793 127.041 90.132 1.00 23.62 336 THR A N 1
ATOM 2644 C CA . THR A 1 336 ? 88.538 125.802 89.984 1.00 24.37 336 THR A CA 1
ATOM 2645 C C . THR A 1 336 ? 89.908 125.853 90.639 1.00 21.76 336 THR A C 1
ATOM 2646 O O . THR A 1 336 ? 90.600 124.834 90.633 1.00 21.52 336 THR A O 1
ATOM 2650 N N . ILE A 1 337 ? 90.318 126.994 91.202 1.00 22.96 337 ILE A N 1
ATOM 2651 C CA . ILE A 1 337 ? 91.622 127.096 91.853 1.00 20.69 337 ILE A CA 1
ATOM 2652 C C . ILE A 1 337 ? 91.405 127.459 93.319 1.00 23.09 337 ILE A C 1
ATOM 2653 O O . ILE A 1 337 ? 92.194 128.199 93.916 1.00 22.20 337 ILE A O 1
ATOM 2658 N N . GLU A 1 338 ? 90.339 126.910 93.899 1.00 22.21 338 GLU A N 1
ATOM 2659 C CA . GLU A 1 338 ? 89.924 127.247 95.261 1.00 24.46 338 GLU A CA 1
ATOM 2660 C C . GLU A 1 338 ? 91.088 127.186 96.249 1.00 25.61 338 GLU A C 1
ATOM 2661 O O . GLU A 1 338 ? 91.288 128.109 97.053 1.00 24.40 338 GLU A O 1
ATOM 2667 N N . ARG A 1 339 ? 91.883 126.115 96.190 1.00 24.73 339 ARG A N 1
ATOM 2668 C CA . ARG A 1 339 ? 92.903 125.898 97.226 1.00 23.72 339 ARG A CA 1
ATOM 2669 C C . ARG A 1 339 ? 94.080 126.863 97.139 1.00 23.53 339 ARG A C 1
ATOM 2670 O O . ARG A 1 339 ? 94.950 126.827 98.015 1.00 24.41 339 ARG A O 1
ATOM 2678 N N . PHE A 1 340 ? 94.144 127.719 96.119 1.00 18.03 340 PHE A N 1
ATOM 2679 C CA . PHE A 1 340 ? 95.219 128.680 95.975 1.00 21.18 340 PHE A CA 1
ATOM 2680 C C . PHE A 1 340 ? 94.888 130.054 96.544 1.00 19.10 340 PHE A C 1
ATOM 2681 O O . PHE A 1 340 ? 95.784 130.900 96.645 1.00 19.71 340 PHE A O 1
ATOM 2689 N N . TYR A 1 341 ? 93.629 130.326 96.867 1.00 20.37 341 TYR A N 1
ATOM 2690 C CA . TYR A 1 341 ? 93.275 131.680 97.255 1.00 20.20 341 TYR A CA 1
ATOM 2691 C C . TYR A 1 341 ? 93.800 131.985 98.660 1.00 19.13 341 TYR A C 1
ATOM 2692 O O . TYR A 1 341 ? 93.860 131.109 99.521 1.00 23.81 341 TYR A O 1
ATOM 2701 N N . ASP A 1 342 ? 94.188 133.245 98.859 1.00 25.15 342 ASP A N 1
ATOM 2702 C CA . ASP A 1 342 ? 94.908 133.699 100.058 1.00 28.45 342 ASP A CA 1
ATOM 2703 C C . ASP A 1 342 ? 94.468 133.032 101.352 1.00 30.46 342 ASP A C 1
ATOM 2704 O O . ASP A 1 342 ? 95.290 132.495 102.101 1.00 27.82 342 ASP A O 1
ATOM 2709 N N . VAL A 1 343 ? 93.176 133.095 101.661 1.00 30.31 343 VAL A N 1
ATOM 2710 C CA . VAL A 1 343 ? 92.753 132.693 102.996 1.00 27.95 343 VAL A CA 1
ATOM 2711 C C . VAL A 1 343 ? 92.798 131.180 103.151 1.00 28.70 343 VAL A C 1
ATOM 2712 O O . VAL A 1 343 ? 93.259 130.668 104.174 1.00 29.84 343 VAL A O 1
ATOM 2716 N N . LEU A 1 344 ? 92.366 130.432 102.136 1.00 29.82 344 LEU A N 1
ATOM 2717 C CA . LEU A 1 344 ? 92.454 128.978 102.235 1.00 28.08 344 LEU A CA 1
ATOM 2718 C C . LEU A 1 344 ? 93.902 128.502 102.129 1.00 27.62 344 LEU A C 1
ATOM 2719 O O . LEU A 1 344 ? 94.279 127.516 102.772 1.00 31.23 344 LEU A O 1
ATOM 2724 N N . TYR A 1 345 ? 94.713 129.168 101.301 1.00 26.61 345 TYR A N 1
ATOM 2725 C CA . TYR A 1 345 ? 96.133 128.838 101.227 1.00 25.10 345 TYR A CA 1
ATOM 2726 C C . TYR A 1 345 ? 96.770 128.948 102.602 1.00 29.15 345 TYR A C 1
ATOM 2727 O O . TYR A 1 345 ? 97.397 128.004 103.095 1.00 30.42 345 TYR A O 1
ATOM 2736 N N . PHE A 1 346 ? 96.599 130.108 103.242 1.00 26.40 346 PHE A N 1
ATOM 2737 C CA . PHE A 1 346 ? 97.223 130.331 104.538 1.00 31.74 346 PHE A CA 1
ATOM 2738 C C . PHE A 1 346 ? 96.708 129.358 105.582 1.00 32.17 346 PHE A C 1
ATOM 2739 O O . PHE A 1 346 ? 97.458 128.954 106.475 1.00 33.07 346 PHE A O 1
ATOM 2747 N N . LYS A 1 347 ? 95.432 128.978 105.494 1.00 33.34 347 LYS A N 1
ATOM 2748 C CA . LYS A 1 347 ? 94.887 127.994 106.425 1.00 31.67 347 LYS A CA 1
ATOM 2749 C C . LYS A 1 347 ? 95.608 126.655 106.317 1.00 35.27 347 LYS A C 1
ATOM 2750 O O . LYS A 1 347 ? 95.943 126.031 107.335 1.00 33.87 347 LYS A O 1
ATOM 2756 N N . ASN A 1 348 ? 95.840 126.180 105.093 1.00 31.88 348 ASN A N 1
ATOM 2757 C CA . ASN A 1 348 ? 96.500 124.888 104.932 1.00 33.39 348 ASN A CA 1
ATOM 2758 C C . ASN A 1 348 ? 98.003 124.990 105.139 1.00 27.02 348 ASN A C 1
ATOM 2759 O O . ASN A 1 348 ? 98.632 123.997 105.512 1.00 30.37 348 ASN A O 1
ATOM 2764 N N . PHE A 1 349 ? 98.585 126.163 104.876 1.00 23.10 349 PHE A N 1
ATOM 2765 C CA . PHE A 1 349 ? 100.000 126.391 105.160 1.00 27.30 349 PHE A CA 1
ATOM 2766 C C . PHE A 1 349 ? 100.254 126.331 106.666 1.00 30.48 349 PHE A C 1
ATOM 2767 O O . PHE A 1 349 ? 101.096 125.562 107.144 1.00 26.85 349 PHE A O 1
ATOM 2775 N N . ASN A 1 350 ? 99.494 127.119 107.427 1.00 31.00 350 ASN A N 1
ATOM 2776 C CA . ASN A 1 350 ? 99.543 127.053 108.885 1.00 32.81 350 ASN A CA 1
ATOM 2777 C C . ASN A 1 350 ? 99.365 125.626 109.395 1.00 35.16 350 ASN A C 1
ATOM 2778 O O . ASN A 1 350 ? 100.118 125.161 110.261 1.00 37.74 350 ASN A O 1
ATOM 2783 N N . ASN A 1 351 ? 98.371 124.913 108.869 1.00 33.51 351 ASN A N 1
ATOM 2784 C CA . ASN A 1 351 ? 98.141 123.546 109.320 1.00 34.59 351 ASN A CA 1
ATOM 2785 C C . ASN A 1 351 ? 99.294 122.619 108.951 1.00 38.43 351 ASN A C 1
ATOM 2786 O O . ASN A 1 351 ? 99.618 121.705 109.721 1.00 38.81 351 ASN A O 1
ATOM 2791 N N . ALA A 1 352 ? 99.912 122.815 107.779 1.00 35.32 352 ALA A N 1
ATOM 2792 C CA . ALA A 1 352 ? 101.037 121.968 107.380 1.00 35.06 352 ALA A CA 1
ATOM 2793 C C . ALA A 1 352 ? 102.222 122.099 108.327 1.00 35.48 352 ALA A C 1
ATOM 2794 O O . ALA A 1 352 ? 103.036 121.173 108.417 1.00 38.29 352 ALA A O 1
ATOM 2796 N N . ILE A 1 353 ? 102.335 123.232 109.017 1.00 31.27 353 ILE A N 1
ATOM 2797 C CA . ILE A 1 353 ? 103.409 123.440 109.978 1.00 31.26 353 ILE A CA 1
ATOM 2798 C C . ILE A 1 353 ? 103.038 122.842 111.329 1.00 36.78 353 ILE A C 1
ATOM 2799 O O . ILE A 1 353 ? 103.716 121.946 111.842 1.00 34.53 353 ILE A O 1
ATOM 2804 N N . PHE A 1 354 ? 101.941 123.313 111.920 1.00 37.74 354 PHE A N 1
ATOM 2805 C CA . PHE A 1 354 ? 101.638 122.904 113.284 1.00 36.24 354 PHE A CA 1
ATOM 2806 C C . PHE A 1 354 ? 101.108 121.477 113.378 1.00 39.68 354 PHE A C 1
ATOM 2807 O O . PHE A 1 354 ? 101.056 120.931 114.484 1.00 45.76 354 PHE A O 1
ATOM 2815 N N . SER A 1 355 ? 100.768 120.831 112.261 1.00 35.83 355 SER A N 1
ATOM 2816 C CA . SER A 1 355 ? 100.400 119.421 112.348 1.00 41.62 355 SER A CA 1
ATOM 2817 C C . SER A 1 355 ? 101.622 118.529 112.532 1.00 43.20 355 SER A C 1
ATOM 2818 O O . SER A 1 355 ? 101.515 117.452 113.125 1.00 46.68 355 SER A O 1
ATOM 2821 N N . LYS A 1 356 ? 102.781 118.945 112.019 1.00 47.66 356 LYS A N 1
ATOM 2822 C CA . LYS A 1 356 ? 104.005 118.169 112.209 1.00 44.67 356 LYS A CA 1
ATOM 2823 C C . LYS A 1 356 ? 104.575 118.347 113.612 1.00 47.58 356 LYS A C 1
ATOM 2824 O O . LYS A 1 356 ? 105.231 117.438 114.133 1.00 50.15 356 LYS A O 1
ATOM 2830 N N . LEU A 1 357 ? 104.331 119.495 114.233 1.00 48.51 357 LEU A N 1
ATOM 2831 C CA . LEU A 1 357 ? 104.744 119.750 115.605 1.00 48.15 357 LEU A CA 1
ATOM 2832 C C . LEU A 1 357 ? 103.946 118.892 116.579 1.00 50.35 357 LEU A C 1
ATOM 2833 O O . LEU A 1 357 ? 103.472 119.380 117.604 1.00 52.91 357 LEU A O 1
#

B-factor: mean 29.29, std 10.95, range [12.82, 82.62]

InterPro domains:
  IPR001296 Glycosyl transferase, family 1 [PF00534] (175-334)
  IPR028098 Glycosyltransferase subfamily 4-like, N-terminal domain [PF13439] (14-167)

Solvent-accessible surface area: 15745 Å² total; per-residue (Å²): 68,58,1,1,0,0,0,75,38,36,72,5,160,28,56,43,8,77,9,1,11,78,3,0,57,59,0,20,116,64,57,137,103,37,57,7,42,0,6,0,5,2,119,78,88,176,9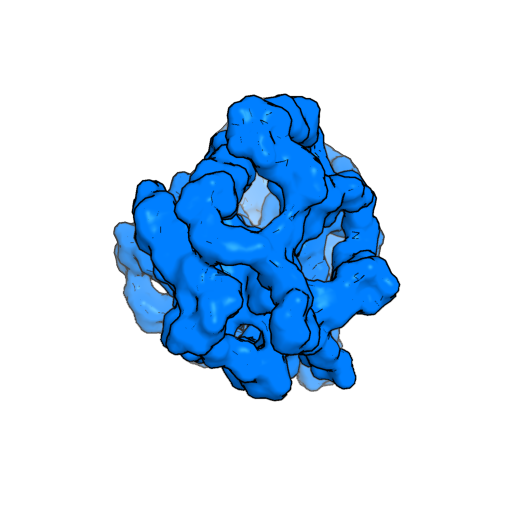,46,61,78,30,5,92,73,10,58,78,35,48,1,80,11,92,77,178,121,52,143,79,29,77,52,92,8,14,116,38,0,1,60,16,0,101,142,12,56,1,79,3,0,0,0,2,34,16,8,0,0,26,8,0,20,76,0,52,158,120,12,55,64,169,19,23,0,0,0,0,5,25,56,0,5,90,75,120,157,90,14,108,17,0,56,73,9,50,58,1,0,0,0,0,32,6,0,46,92,6,0,83,83,61,68,34,59,31,146,46,7,23,42,4,36,5,16,9,52,116,49,137,68,64,5,58,62,24,135,92,153,128,48,10,16,0,0,1,12,21,65,4,85,15,83,49,48,36,67,0,52,13,0,0,31,0,0,42,125,19,101,39,104,11,58,0,10,1,3,9,62,32,105,31,58,140,117,0,46,42,26,2,143,137,56,42,9,71,123,64,11,71,55,43,22,173,58,94,47,30,25,88,15,0,56,117,142,17,126,38,0,12,0,1,0,5,2,3,48,51,12,8,31,2,49,36,0,0,46,0,0,1,21,0,0,0,0,0,0,2,34,6,61,3,1,0,130,15,2,5,98,90,44,73,0,0,16,34,7,88,78,65,25,31,96,73,0,9,16,33,0,43,88,18,38,84,16,130,39,144,17,107,13,118,87,0,19,56,20,1,116,101,3,24,68,126,49,4,29,135,65,0,42,90,6,0,78,70,51,106

Secondary structure (DSSP, 8-state):
--EEEEEE---SSSHHHHHHHHHHHHHHTTSS---EEEEEE-SSS-S--GGGTT--EEEE----SSHHHHHHHHHHHHHHHHHHS--SEEEESSHHHHHHHHHHHHHH----EEEE---S-GGGSS-GGGGGGSSEEEESSHHHHHHHHHTT--GGGEEE----B---S---PPPPTTSPEEEEEES---SSTTT-HHHHHHHHHT--S-EEEEEE---TTHHHHHHHHHHHT-GGGEEE----S-HHHHIIIII---SEEEE--SB-S--HHHHHHHHTT--EEEE--BSSHHHH--BTTTEEEE-TT-HHHHHHHHHHHHHTSS---GGGGGGGGGGGBHHHHHHHHHHHHHTT-

Sequence (357 aa):
MKIAFIGEAVSGFGGMETVISNVIHTFENSSPKINCEMFFFCRNDKMDKAWLKEIKYAQSFSNIKLSFLRRAKHVYNFSQWLKETSPDIVICIDVISCLYANKARKKSGKHFTIFSWPHFSLDHKKHAECITYADYHLAISSGIKEQIMARGISAQDISVVYNPVSIKTVIVPPPERDKPAVFLYVGRLKFEGQKRVKDLFDGLARTTGEWQLHIIGDGSDFEKCQAYSRELGIEQRVIWYGWQSAPWQVVQQKIKNVTALLLTSAFEGFPMTLLEAMSYGIPCISSDCMSGPRDMIKPGLNGELYTPGAIDDFVGHLNRVISGEVKYQHDIIPGTIERFYDVLYFKNFNNAIFSKL

Nearest PDB structures (foldseek):
  6y6g-assembly1_A  TM=1.002E+00  e=4.849E-67  Salmonella enterica subsp. enterica serovar Typhimurium str. LT2
  6n1x-assembly1_A  TM=7.234E-01  e=1.585E-17  Staphylococcus aureus subsp. aureus CN1
  7vfk-assembly1_B  TM=7.548E-01  e=3.856E-15  Staphylococcus aureus subsp. aureus USA300
  7vfn-assembly2_C  TM=7.346E-01  e=3.669E-14  Staphylococcus aureus subsp. aureus USA300
  7qsg-assembly2_B  TM=7.223E-01  e=4.393E-11  Mycolicibacterium hassiacum

Foldseek 3Di:
DEEEEEEEADQAPDPVLVQVLLLQQCCLVPPVGHYYAYEYEYLDDNHDCPSCVVHHYYYFDDPPPPVVVSLVRLLVVVLVVCLVPVDQEYEYQDLVVLQSVLSSCVVNVGDHAYEYRYQAALVVDPDSLSNVSHQAYEAQWVNNLVSSVVSVDDSVRYDDLHAADAADDAAQAADDPPDAAEEEEEDEDDCCPFFNVVLVLVLVLPADTGYAYEYEEYYPCNVVSLVVCVVSVNNVRYHYDYHDPDVVVCCCPPVRHHLAYETQGQEDSEPVVCLVCLSNLHAYEYECHHHYPVVQHDPLERYYYDHRPPSVVVSVSVRCSRVVVGDYDSVCSSVSRVCRHDPNSSVVVVCSPVVVD

Organism: Salmonella typhimurium (strain LT2 / SGSC1412 / ATCC 700720) (NCBI:txid99287)

Radius of gyration: 21.99 Å; Cα contacts (8 Å, |Δi|>4): 715; chains: 1; bounding box: 55×39×63 Å